Protein AF-A0AA38G573-F1 (afdb_monomer_lite)

Structure (mmCIF, N/CA/C/O backbone):
data_AF-A0AA38G573-F1
#
_entry.id   AF-A0AA38G573-F1
#
loop_
_atom_site.group_PDB
_atom_site.id
_atom_site.type_symbol
_atom_site.label_atom_id
_atom_site.label_alt_id
_atom_site.label_comp_id
_atom_site.label_asym_id
_atom_site.label_entity_id
_atom_site.label_seq_id
_atom_site.pdbx_PDB_ins_code
_atom_site.Cartn_x
_atom_site.Cartn_y
_atom_site.Cartn_z
_atom_site.occupancy
_atom_site.B_iso_or_equiv
_atom_site.auth_seq_id
_atom_site.auth_comp_id
_atom_site.auth_asym_id
_atom_site.auth_atom_id
_atom_site.pdbx_PDB_model_num
ATOM 1 N N . ILE A 1 1 ? 50.979 -14.662 1.026 1.00 53.44 1 ILE A N 1
ATOM 2 C CA . ILE A 1 1 ? 49.872 -14.940 1.986 1.00 53.44 1 ILE A CA 1
ATOM 3 C C . ILE A 1 1 ? 48.692 -13.976 1.802 1.00 53.44 1 ILE A C 1
ATOM 5 O O . ILE A 1 1 ? 47.575 -14.448 1.638 1.00 53.44 1 ILE A O 1
ATOM 9 N N . GLN A 1 2 ? 48.912 -12.657 1.753 1.00 50.22 2 GLN A N 1
ATOM 10 C CA . GLN A 1 2 ? 47.859 -11.642 1.529 1.00 50.22 2 GLN A CA 1
ATOM 11 C C . GLN A 1 2 ? 47.079 -11.859 0.216 1.00 50.22 2 GLN A C 1
ATOM 13 O O . GLN A 1 2 ? 45.855 -11.934 0.229 1.00 50.22 2 GLN A O 1
ATOM 18 N N . ASN A 1 3 ? 47.798 -12.144 -0.873 1.00 48.31 3 ASN A N 1
ATOM 19 C CA . ASN A 1 3 ? 47.222 -12.426 -2.193 1.00 48.31 3 ASN A CA 1
ATOM 20 C C . ASN A 1 3 ? 46.353 -13.709 -2.222 1.00 48.31 3 ASN A C 1
ATOM 22 O O . ASN A 1 3 ? 45.328 -13.768 -2.890 1.00 48.31 3 ASN A O 1
ATOM 26 N N . ILE A 1 4 ? 46.701 -14.727 -1.421 1.00 55.47 4 ILE A N 1
ATOM 27 C CA . ILE A 1 4 ? 45.930 -15.982 -1.296 1.00 55.47 4 ILE A CA 1
ATOM 28 C C . ILE A 1 4 ? 44.644 -15.749 -0.485 1.00 55.47 4 ILE A C 1
ATOM 30 O O . ILE A 1 4 ? 43.587 -16.279 -0.828 1.00 55.47 4 ILE A O 1
ATOM 34 N N . LYS A 1 5 ? 44.697 -14.911 0.561 1.00 49.22 5 LYS A N 1
ATOM 35 C CA . LYS A 1 5 ? 43.520 -14.525 1.360 1.00 49.22 5 LYS A CA 1
ATOM 36 C C . LYS A 1 5 ? 42.535 -13.666 0.554 1.00 49.22 5 LYS A C 1
ATOM 38 O O . LYS A 1 5 ? 41.334 -13.902 0.621 1.00 49.22 5 LYS A O 1
ATOM 43 N N . GLN A 1 6 ? 43.031 -12.738 -0.266 1.00 52.38 6 GLN A N 1
ATOM 44 C CA . GLN A 1 6 ? 42.199 -11.956 -1.190 1.00 52.38 6 GLN A CA 1
ATOM 45 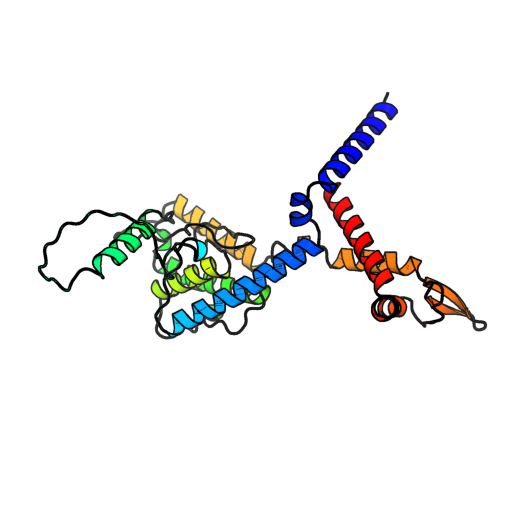C C . GLN A 1 6 ? 41.543 -12.839 -2.256 1.00 52.38 6 GLN A C 1
ATOM 47 O O . GLN A 1 6 ? 40.335 -12.761 -2.460 1.00 52.38 6 GLN A O 1
ATOM 52 N N . ASN A 1 7 ? 42.301 -13.748 -2.871 1.00 56.91 7 ASN A N 1
ATOM 53 C CA . ASN A 1 7 ? 41.782 -14.617 -3.928 1.00 56.91 7 ASN A CA 1
ATOM 54 C C . ASN A 1 7 ? 40.750 -15.638 -3.399 1.00 56.91 7 ASN A C 1
ATOM 56 O O . ASN A 1 7 ? 39.735 -15.909 -4.036 1.00 56.91 7 ASN A O 1
ATOM 60 N N . THR A 1 8 ? 40.940 -16.150 -2.177 1.00 57.47 8 THR A N 1
ATOM 61 C CA . THR A 1 8 ? 39.952 -17.017 -1.504 1.00 57.47 8 THR A CA 1
ATOM 62 C C . THR A 1 8 ? 38.694 -16.264 -1.060 1.00 57.47 8 THR A C 1
ATOM 64 O O . THR A 1 8 ? 37.603 -16.828 -1.136 1.00 57.47 8 THR A O 1
ATOM 67 N N . PHE A 1 9 ? 38.806 -14.996 -0.652 1.00 54.97 9 PHE A N 1
ATOM 68 C CA . PHE A 1 9 ? 37.657 -14.135 -0.350 1.00 54.97 9 PHE A CA 1
ATOM 69 C C . PHE A 1 9 ? 36.824 -13.822 -1.600 1.00 54.97 9 PHE A C 1
ATOM 71 O O . PHE A 1 9 ? 35.604 -13.986 -1.575 1.00 54.97 9 PHE A O 1
ATOM 78 N N . VAL A 1 10 ? 37.478 -13.462 -2.710 1.00 60.81 10 VAL A N 1
ATOM 79 C CA . VAL A 1 10 ? 36.817 -13.227 -4.005 1.00 60.81 10 VAL A CA 1
ATOM 80 C C . VAL A 1 10 ? 36.104 -14.495 -4.479 1.00 60.81 10 VAL A C 1
ATOM 82 O O . VAL A 1 10 ? 34.904 -14.450 -4.738 1.00 60.81 10 VAL A O 1
ATOM 85 N N . ARG A 1 11 ? 36.774 -15.658 -4.460 1.00 58.81 11 ARG A N 1
ATOM 86 C CA . ARG A 1 11 ? 36.146 -16.947 -4.813 1.00 58.81 11 ARG A CA 1
ATOM 87 C C . ARG A 1 11 ? 34.940 -17.289 -3.938 1.00 58.81 11 ARG A C 1
ATOM 89 O O . ARG A 1 11 ? 33.939 -17.783 -4.445 1.00 58.81 11 ARG A O 1
ATOM 96 N N . ARG A 1 12 ? 35.006 -17.038 -2.626 1.00 58.91 12 ARG A N 1
ATOM 97 C CA . ARG A 1 12 ? 33.873 -17.271 -1.711 1.00 58.91 12 ARG A CA 1
ATOM 98 C C . ARG A 1 12 ? 32.707 -16.323 -1.987 1.00 58.91 12 ARG A C 1
ATOM 100 O O . ARG A 1 12 ? 31.562 -16.776 -1.944 1.00 58.91 12 ARG A O 1
ATOM 107 N N . LYS A 1 13 ? 32.975 -15.054 -2.320 1.00 57.97 13 LYS A N 1
ATOM 108 C CA . LYS A 1 13 ? 31.945 -14.108 -2.778 1.00 57.97 13 LYS A CA 1
ATOM 109 C C . LYS A 1 13 ? 31.307 -14.581 -4.085 1.00 57.97 13 LYS A C 1
ATOM 111 O O . LYS A 1 13 ? 30.086 -14.628 -4.157 1.00 57.97 13 LYS A O 1
ATOM 116 N N . GLU A 1 14 ? 32.092 -15.017 -5.067 1.00 61.25 14 GLU A N 1
ATOM 117 C CA . GLU A 1 14 ? 31.576 -15.536 -6.343 1.00 61.25 14 GLU A CA 1
ATOM 118 C C . GLU A 1 14 ? 30.724 -16.800 -6.177 1.00 61.25 14 GLU A C 1
ATOM 120 O O . GLU A 1 14 ? 29.664 -16.917 -6.791 1.00 61.25 14 GLU A O 1
ATOM 125 N N . VAL A 1 15 ? 31.150 -17.743 -5.331 1.00 62.31 15 VAL A N 1
ATOM 126 C CA . VAL A 1 15 ? 30.383 -18.966 -5.040 1.00 62.31 15 VAL A CA 1
ATOM 127 C C . VAL A 1 15 ? 29.078 -18.627 -4.321 1.00 62.31 15 VAL A C 1
ATOM 129 O O . VAL A 1 15 ? 28.022 -19.113 -4.717 1.00 62.31 15 VAL A O 1
ATOM 132 N N . THR A 1 16 ? 29.121 -17.740 -3.324 1.00 58.25 16 THR A N 1
ATOM 133 C CA . THR A 1 16 ? 27.917 -17.257 -2.627 1.00 58.25 16 THR A CA 1
ATOM 134 C C . THR A 1 16 ? 26.965 -16.548 -3.589 1.00 58.25 16 THR A C 1
ATOM 136 O O . THR A 1 16 ? 25.764 -16.801 -3.562 1.00 58.25 16 THR A O 1
ATOM 139 N N . LEU A 1 17 ? 27.490 -15.718 -4.492 1.00 57.62 17 LEU A N 1
ATOM 140 C CA . LEU A 1 17 ? 26.705 -15.034 -5.516 1.00 57.62 17 LEU A CA 1
ATOM 141 C C . LEU A 1 17 ? 26.069 -16.028 -6.498 1.00 57.62 17 LEU A C 1
ATOM 143 O O . LEU A 1 17 ? 24.906 -15.874 -6.848 1.00 57.62 17 LEU A O 1
ATOM 147 N N . ARG A 1 18 ? 26.792 -17.077 -6.918 1.00 60.66 18 ARG A N 1
ATOM 148 C CA . ARG A 1 18 ? 26.243 -18.154 -7.765 1.00 60.66 18 ARG A CA 1
ATOM 149 C C . ARG A 1 18 ? 25.135 -18.938 -7.063 1.00 60.66 18 ARG A C 1
ATOM 151 O O . ARG A 1 18 ? 24.123 -19.234 -7.687 1.00 60.66 18 ARG A O 1
ATOM 158 N N . LEU A 1 19 ? 25.291 -19.227 -5.774 1.00 58.91 19 LEU A N 1
ATOM 159 C CA . LEU A 1 19 ? 24.256 -19.895 -4.982 1.00 58.91 19 LEU A CA 1
ATOM 160 C C . LEU A 1 19 ? 23.024 -18.995 -4.785 1.00 58.91 19 LEU A C 1
ATOM 162 O O . LEU A 1 19 ? 21.898 -19.472 -4.889 1.00 58.91 19 LEU A O 1
ATOM 166 N N . ARG A 1 20 ? 23.220 -17.683 -4.585 1.00 56.84 20 ARG A N 1
ATOM 167 C CA . ARG A 1 20 ? 22.132 -16.690 -4.523 1.00 56.84 20 ARG A CA 1
ATOM 168 C C . ARG A 1 20 ? 21.422 -16.520 -5.873 1.00 56.84 20 ARG A C 1
ATOM 170 O O . ARG A 1 20 ? 20.200 -16.474 -5.892 1.00 56.84 20 ARG A O 1
ATOM 177 N N . LYS A 1 21 ? 22.164 -16.541 -6.991 1.00 56.38 21 LYS A N 1
ATOM 178 C CA . LYS A 1 21 ? 21.638 -16.532 -8.374 1.00 56.38 21 LYS A CA 1
ATOM 179 C C . LYS A 1 21 ? 20.687 -17.690 -8.672 1.00 56.38 21 LYS A C 1
ATOM 181 O O . LYS A 1 21 ? 19.745 -17.511 -9.439 1.00 56.38 21 LYS A O 1
ATOM 186 N N . MET A 1 22 ? 20.965 -18.866 -8.108 1.00 57.03 22 MET A N 1
ATOM 187 C CA . MET A 1 22 ? 20.165 -20.082 -8.293 1.00 57.03 22 MET A CA 1
ATOM 188 C C . MET A 1 22 ? 18.980 -20.179 -7.320 1.00 57.03 22 MET A C 1
ATOM 190 O O . MET A 1 22 ? 18.139 -21.061 -7.476 1.00 57.03 22 MET A O 1
ATOM 194 N N . ASN A 1 23 ? 18.885 -19.285 -6.329 1.00 58.09 23 ASN A N 1
ATOM 195 C CA . ASN A 1 23 ? 17.777 -19.262 -5.382 1.00 58.09 23 ASN A CA 1
ATOM 196 C C . ASN A 1 23 ? 16.636 -18.391 -5.926 1.00 58.09 23 ASN A C 1
ATOM 198 O O . ASN A 1 23 ? 16.665 -17.162 -5.840 1.00 58.09 23 ASN A O 1
ATOM 202 N N . THR A 1 24 ? 15.612 -19.043 -6.472 1.00 54.47 24 THR A N 1
ATOM 203 C CA . THR A 1 24 ? 14.415 -18.392 -7.026 1.00 54.47 24 THR A CA 1
ATOM 204 C C . THR A 1 24 ? 13.714 -17.484 -6.009 1.00 54.47 24 THR A C 1
ATOM 206 O O . THR A 1 24 ? 13.279 -16.395 -6.371 1.00 54.47 24 THR A O 1
ATOM 209 N N . GLY A 1 25 ? 13.719 -17.846 -4.721 1.00 56.91 25 GLY A N 1
ATOM 210 C CA . GLY A 1 25 ? 13.116 -17.046 -3.650 1.00 56.91 25 GLY A CA 1
ATOM 211 C C . GLY A 1 25 ? 13.854 -15.742 -3.318 1.00 56.91 25 GLY A C 1
ATOM 212 O O . GLY A 1 25 ? 13.277 -14.872 -2.667 1.00 56.91 25 GLY A O 1
ATOM 213 N N . LEU A 1 26 ? 15.113 -15.572 -3.749 1.00 58.28 26 LEU A N 1
ATOM 214 C CA . LEU A 1 26 ? 15.818 -14.285 -3.656 1.00 58.28 26 LEU A CA 1
ATOM 215 C C . LEU A 1 26 ? 15.475 -13.360 -4.827 1.00 58.28 26 LEU A C 1
ATOM 217 O O . LEU A 1 26 ? 15.426 -12.149 -4.633 1.00 58.28 26 LEU A O 1
ATOM 221 N N . ARG A 1 27 ? 15.224 -13.899 -6.027 1.00 60.28 27 ARG A N 1
ATOM 222 C CA . ARG A 1 27 ? 14.789 -13.075 -7.168 1.00 60.28 27 ARG A CA 1
ATOM 223 C C . ARG A 1 27 ? 13.442 -12.417 -6.887 1.00 60.28 27 ARG A C 1
ATOM 225 O O . ARG A 1 27 ? 13.301 -11.228 -7.118 1.00 60.28 27 ARG A O 1
ATOM 232 N N . ASP A 1 28 ? 12.510 -13.120 -6.251 1.00 64.19 28 ASP A N 1
ATOM 233 C CA . ASP A 1 28 ? 11.215 -12.536 -5.865 1.00 64.19 28 ASP A CA 1
ATOM 234 C C . ASP A 1 28 ? 11.320 -11.347 -4.898 1.00 64.19 28 ASP A C 1
ATOM 236 O O . ASP A 1 28 ? 10.394 -10.543 -4.811 1.00 64.19 28 ASP A O 1
ATOM 240 N N . LYS A 1 29 ? 12.442 -11.220 -4.179 1.00 64.00 29 LYS A N 1
ATOM 241 C CA . LYS A 1 29 ? 12.673 -10.153 -3.198 1.00 64.00 29 LYS A CA 1
ATOM 242 C C . LYS A 1 29 ? 13.472 -8.971 -3.735 1.00 64.00 29 LYS A C 1
ATOM 244 O O . LYS A 1 29 ? 13.398 -7.908 -3.134 1.00 64.00 29 LYS A O 1
ATOM 249 N N . TYR A 1 30 ? 14.247 -9.153 -4.801 1.00 63.78 30 TYR A N 1
ATOM 250 C CA . TYR A 1 30 ? 15.233 -8.155 -5.236 1.00 63.78 30 TYR A CA 1
ATOM 251 C C . TYR A 1 30 ? 15.315 -7.975 -6.759 1.00 63.78 30 TYR A C 1
ATOM 253 O O . TYR A 1 30 ? 16.014 -7.080 -7.217 1.00 63.78 30 TYR A O 1
ATOM 261 N N . ASP A 1 31 ? 14.643 -8.803 -7.565 1.00 70.38 31 ASP A N 1
ATOM 262 C CA . ASP A 1 31 ? 14.560 -8.599 -9.015 1.00 70.38 31 ASP A CA 1
ATOM 263 C C . ASP A 1 31 ? 13.537 -7.486 -9.309 1.00 70.38 31 ASP A C 1
ATOM 265 O O . ASP A 1 31 ? 12.357 -7.655 -8.977 1.00 70.38 31 ASP A O 1
ATOM 269 N N . PRO A 1 32 ? 13.936 -6.369 -9.951 1.00 72.50 32 PRO A N 1
ATOM 270 C CA . PRO A 1 32 ? 13.032 -5.249 -10.218 1.00 72.50 32 PRO A CA 1
ATOM 271 C C . PRO A 1 32 ? 11.766 -5.645 -10.990 1.00 72.50 32 PRO A C 1
ATOM 273 O O . PRO A 1 32 ? 10.699 -5.081 -10.759 1.00 72.50 32 PRO A O 1
ATOM 276 N N . SER A 1 33 ? 11.848 -6.645 -11.875 1.00 72.88 33 SER A N 1
ATOM 277 C CA . SER A 1 33 ? 10.698 -7.123 -12.657 1.00 72.88 33 SER A CA 1
ATOM 278 C C . SER A 1 33 ? 9.725 -7.908 -11.787 1.00 72.88 33 SER A C 1
ATOM 280 O O . SER A 1 33 ? 8.511 -7.732 -11.899 1.00 72.88 33 SER A O 1
ATOM 282 N N . ASN A 1 34 ? 10.248 -8.774 -10.912 1.00 79.81 34 ASN A N 1
ATOM 283 C CA . ASN A 1 34 ? 9.412 -9.549 -9.998 1.00 79.81 34 ASN A CA 1
ATOM 284 C C . ASN A 1 34 ? 8.762 -8.635 -8.962 1.00 79.81 34 ASN A C 1
ATOM 286 O O . ASN A 1 34 ? 7.587 -8.826 -8.650 1.00 79.81 34 ASN A O 1
ATOM 290 N N . LEU A 1 35 ? 9.491 -7.626 -8.482 1.00 80.38 35 LEU A N 1
ATOM 291 C CA . LEU A 1 35 ? 8.974 -6.602 -7.579 1.00 80.38 35 LEU A CA 1
ATOM 292 C C . LEU A 1 35 ? 7.877 -5.768 -8.247 1.00 80.38 35 LEU A C 1
ATOM 294 O O . LEU A 1 35 ? 6.817 -5.575 -7.652 1.00 80.38 35 LEU A O 1
ATOM 298 N N . GLU A 1 36 ? 8.065 -5.349 -9.502 1.00 84.19 36 GLU A N 1
ATOM 299 C CA . GLU A 1 36 ? 7.040 -4.610 -10.245 1.00 84.19 36 GLU A CA 1
ATOM 300 C C . GLU A 1 36 ? 5.792 -5.472 -10.467 1.00 84.19 36 GLU A C 1
ATOM 302 O O . GLU A 1 36 ? 4.672 -5.039 -10.191 1.00 84.19 36 GLU A O 1
ATOM 307 N N . ALA A 1 37 ? 5.972 -6.728 -10.880 1.00 85.62 37 ALA A N 1
ATOM 308 C CA . ALA A 1 37 ? 4.873 -7.672 -11.046 1.00 85.62 37 ALA A CA 1
ATOM 309 C C . ALA A 1 37 ? 4.172 -7.995 -9.714 1.00 85.62 37 ALA A C 1
ATOM 311 O O . ALA A 1 37 ? 2.951 -8.160 -9.673 1.00 85.62 37 ALA A O 1
ATOM 312 N N . ALA A 1 38 ? 4.909 -8.101 -8.606 1.00 85.44 38 ALA A N 1
ATOM 313 C CA . ALA A 1 38 ? 4.347 -8.287 -7.271 1.00 85.44 38 ALA A CA 1
ATOM 314 C C . ALA A 1 38 ? 3.521 -7.066 -6.847 1.00 85.44 38 ALA A C 1
ATOM 316 O O . ALA A 1 38 ? 2.376 -7.228 -6.421 1.00 85.44 38 ALA A O 1
ATOM 317 N N . MET A 1 39 ? 4.046 -5.857 -7.049 1.00 88.94 39 MET A N 1
ATOM 318 C CA . MET A 1 39 ? 3.343 -4.613 -6.747 1.00 88.94 39 MET A CA 1
ATOM 319 C C . MET A 1 39 ? 2.073 -4.462 -7.593 1.00 88.94 39 MET A C 1
ATOM 321 O O . MET A 1 39 ? 1.005 -4.181 -7.056 1.00 88.94 39 MET A O 1
ATOM 325 N N . GLN A 1 40 ? 2.136 -4.737 -8.899 1.00 90.56 40 GLN A N 1
ATOM 326 C CA . GLN A 1 40 ? 0.962 -4.716 -9.778 1.00 90.56 40 GLN A CA 1
ATOM 327 C C . GLN A 1 40 ? -0.105 -5.731 -9.345 1.00 90.56 40 GLN A C 1
ATOM 329 O O . GLN A 1 40 ? -1.293 -5.399 -9.305 1.00 90.56 40 GLN A O 1
ATOM 334 N N . ARG A 1 41 ? 0.297 -6.960 -8.985 1.00 91.06 41 ARG A N 1
ATOM 335 C CA . ARG A 1 41 ? -0.621 -7.988 -8.461 1.00 91.06 41 ARG A CA 1
ATOM 336 C C . ARG A 1 41 ? -1.283 -7.539 -7.160 1.00 91.06 41 ARG A C 1
ATOM 338 O O . ARG A 1 41 ? -2.503 -7.655 -7.043 1.00 91.06 41 ARG A O 1
ATOM 345 N N . ARG A 1 42 ? -0.504 -6.991 -6.223 1.00 91.50 42 ARG A N 1
ATOM 346 C CA . ARG A 1 42 ? -0.996 -6.441 -4.952 1.00 91.50 42 ARG A CA 1
ATOM 347 C C . ARG A 1 42 ? -2.007 -5.320 -5.191 1.00 91.50 42 ARG A C 1
ATOM 349 O O . ARG A 1 42 ? -3.127 -5.411 -4.699 1.00 91.50 42 ARG A O 1
ATOM 3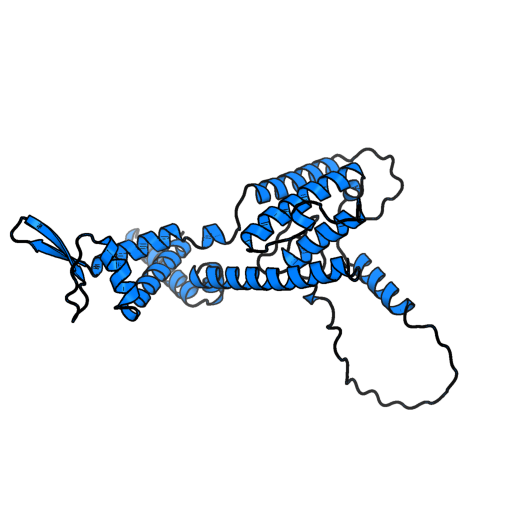56 N N . ASN A 1 43 ? -1.659 -4.329 -6.012 1.00 93.38 43 ASN A N 1
ATOM 357 C CA . ASN A 1 43 ? -2.523 -3.187 -6.316 1.00 93.38 43 ASN A CA 1
ATOM 358 C C . ASN A 1 43 ? -3.826 -3.642 -6.993 1.00 93.38 43 ASN A C 1
ATOM 360 O O . ASN A 1 43 ? -4.914 -3.201 -6.628 1.00 93.38 43 ASN A O 1
ATOM 364 N N . LYS A 1 44 ? -3.748 -4.585 -7.943 1.00 94.06 44 LYS A N 1
ATOM 365 C CA . LYS A 1 44 ? -4.934 -5.163 -8.592 1.00 94.06 44 LYS A CA 1
ATOM 366 C C . LYS A 1 44 ? -5.838 -5.887 -7.590 1.00 94.06 44 LYS A C 1
ATOM 368 O O . LYS A 1 44 ? -7.052 -5.708 -7.641 1.00 94.06 44 LYS A O 1
ATOM 373 N N . LYS A 1 45 ? -5.265 -6.684 -6.682 1.00 92.50 45 LYS A N 1
ATOM 374 C CA . LYS A 1 45 ? -6.019 -7.375 -5.624 1.00 92.50 45 LYS A CA 1
ATOM 375 C C . LYS A 1 45 ? -6.690 -6.369 -4.686 1.00 92.50 45 LYS A C 1
ATOM 377 O O . LYS A 1 45 ? -7.883 -6.504 -4.433 1.00 92.50 45 LYS A O 1
ATOM 382 N N . ALA A 1 46 ? -5.966 -5.338 -4.252 1.00 93.50 46 ALA A N 1
ATOM 383 C CA . ALA A 1 46 ? -6.502 -4.275 -3.406 1.00 93.50 46 ALA A CA 1
ATOM 384 C C . ALA A 1 46 ? -7.710 -3.584 -4.061 1.00 93.50 46 ALA A C 1
ATOM 386 O O . ALA A 1 46 ? -8.752 -3.482 -3.427 1.00 93.50 46 ALA A O 1
ATOM 387 N N . LYS A 1 47 ? -7.637 -3.228 -5.353 1.00 95.12 47 LYS A N 1
ATOM 388 C CA . LYS A 1 47 ? -8.773 -2.643 -6.096 1.00 95.12 47 LYS A CA 1
ATOM 389 C C . LYS A 1 47 ? -10.020 -3.529 -6.092 1.00 95.12 47 LYS A C 1
ATOM 391 O O . LYS A 1 47 ? -11.125 -3.033 -5.900 1.00 95.12 47 LYS A O 1
ATOM 396 N N . VAL A 1 48 ? -9.851 -4.837 -6.304 1.00 94.31 48 VAL A N 1
ATOM 397 C CA . VAL A 1 48 ? -10.975 -5.789 -6.307 1.00 94.31 48 VAL A CA 1
ATOM 398 C C . VAL A 1 48 ? -11.617 -5.878 -4.922 1.00 94.31 48 VAL A C 1
ATOM 400 O O . VAL A 1 48 ? -12.839 -5.808 -4.816 1.00 94.31 48 VAL A O 1
ATOM 403 N N . ILE A 1 49 ? -10.805 -5.992 -3.866 1.00 94.00 49 ILE A N 1
ATOM 404 C CA . ILE A 1 49 ? -11.308 -6.074 -2.487 1.00 94.00 49 ILE A CA 1
ATOM 405 C C . ILE A 1 49 ? -11.966 -4.752 -2.074 1.00 94.00 49 ILE A C 1
ATOM 407 O O . ILE A 1 49 ? -13.039 -4.780 -1.480 1.00 94.00 49 ILE A O 1
ATOM 411 N N . ALA A 1 50 ? -11.364 -3.608 -2.417 1.00 95.25 50 ALA A N 1
ATOM 412 C CA . ALA A 1 50 ? -11.904 -2.281 -2.126 1.00 95.25 50 ALA A CA 1
ATOM 413 C C . ALA A 1 50 ? -13.299 -2.108 -2.723 1.00 95.25 50 ALA A C 1
ATOM 415 O O . ALA A 1 50 ? -14.220 -1.716 -2.014 1.00 95.25 50 ALA A O 1
ATOM 416 N N . LYS A 1 51 ? -13.469 -2.470 -4.001 1.00 94.12 51 LYS A N 1
ATOM 417 C CA . LYS A 1 51 ? -14.762 -2.386 -4.681 1.00 94.12 51 LYS A CA 1
ATOM 418 C C . LYS A 1 51 ? -15.840 -3.197 -3.955 1.00 94.12 51 LYS A C 1
ATOM 420 O O . LYS A 1 51 ? -16.877 -2.640 -3.618 1.00 94.12 51 LYS A O 1
ATOM 425 N N . GLY A 1 52 ? -15.572 -4.472 -3.664 1.00 93.62 52 GLY A N 1
ATOM 426 C CA . GLY A 1 52 ? -16.539 -5.329 -2.966 1.00 93.62 52 GLY A CA 1
ATOM 427 C C . GLY A 1 52 ? -16.865 -4.832 -1.554 1.00 93.62 52 GLY A C 1
ATOM 428 O O . GLY A 1 52 ? -18.025 -4.790 -1.164 1.00 93.62 52 GLY A O 1
ATOM 429 N N . LEU A 1 53 ? -15.855 -4.372 -0.809 1.00 93.94 53 LEU A N 1
ATOM 430 C CA . LEU A 1 53 ? -16.045 -3.840 0.542 1.00 93.94 53 LEU A CA 1
ATOM 431 C C . LEU A 1 53 ? -16.897 -2.562 0.537 1.00 93.94 53 LEU A C 1
ATOM 433 O O . LEU A 1 53 ? -17.775 -2.409 1.383 1.00 93.94 53 LEU A O 1
ATOM 437 N N . LEU A 1 54 ? -16.660 -1.648 -0.408 1.00 92.69 54 LEU A N 1
ATOM 438 C CA . LEU A 1 54 ? -17.439 -0.415 -0.534 1.00 92.69 54 LEU A CA 1
ATOM 439 C C . LEU A 1 54 ? -18.883 -0.684 -0.983 1.00 92.69 54 LEU A C 1
ATOM 441 O O . LEU A 1 54 ? -19.792 -0.020 -0.490 1.00 92.69 54 LEU A O 1
ATOM 445 N N . GLU A 1 55 ? -19.109 -1.675 -1.851 1.00 92.88 55 GLU A N 1
ATOM 446 C CA . GLU A 1 55 ? -20.457 -2.150 -2.199 1.00 92.88 55 GLU A CA 1
ATOM 447 C C . GLU A 1 55 ? -21.179 -2.722 -0.965 1.00 92.88 55 GLU A C 1
ATOM 449 O O . GLU A 1 55 ? -22.315 -2.340 -0.681 1.00 92.88 55 GLU A O 1
ATOM 454 N N . ASP A 1 56 ? -20.512 -3.566 -0.173 1.00 92.75 56 ASP A N 1
ATOM 455 C CA . ASP A 1 56 ? -21.066 -4.100 1.078 1.00 92.75 56 ASP A CA 1
ATOM 456 C C . ASP A 1 56 ? -21.371 -2.997 2.103 1.00 92.75 56 ASP A C 1
ATOM 458 O O . ASP A 1 56 ? -22.371 -3.064 2.822 1.00 92.75 56 ASP A O 1
ATOM 462 N N . LEU A 1 57 ? -20.527 -1.963 2.175 1.00 92.38 57 LEU A N 1
ATOM 463 C CA . LEU A 1 57 ? -20.751 -0.801 3.034 1.00 92.38 57 LEU A CA 1
ATOM 464 C C . LEU A 1 57 ? -22.004 -0.028 2.605 1.00 92.38 57 LEU A C 1
ATOM 466 O O . LEU A 1 57 ? -22.833 0.301 3.450 1.00 92.38 57 LEU A O 1
ATOM 470 N N . GLN A 1 58 ? -22.166 0.230 1.305 1.00 90.31 58 GLN A N 1
ATOM 471 C CA . GLN A 1 58 ? -23.342 0.918 0.759 1.00 90.31 58 GLN A CA 1
ATOM 472 C C . GLN A 1 58 ? -24.636 0.126 0.981 1.00 90.31 58 GLN A C 1
ATOM 474 O O . GLN A 1 58 ? -25.684 0.718 1.235 1.00 90.31 58 GLN A O 1
ATOM 479 N N . ASN A 1 59 ? -24.554 -1.204 0.934 1.00 91.12 59 ASN A N 1
ATOM 480 C CA . ASN A 1 59 ? -25.687 -2.098 1.164 1.00 91.12 59 ASN A CA 1
ATOM 481 C C . ASN A 1 59 ? -25.967 -2.365 2.655 1.00 91.12 59 ASN A C 1
ATOM 483 O O . ASN A 1 59 ? -26.955 -3.024 2.980 1.00 91.12 59 ASN A O 1
ATOM 487 N N . GLY A 1 60 ? -25.108 -1.894 3.567 1.00 89.75 60 GLY A N 1
ATOM 488 C CA . GLY A 1 60 ? -25.211 -2.177 5.001 1.00 89.75 60 GLY A CA 1
ATOM 489 C C . GLY A 1 60 ? -24.945 -3.646 5.367 1.00 89.75 60 GLY A C 1
ATOM 490 O O . GLY A 1 60 ? -25.365 -4.102 6.429 1.00 89.75 60 GLY A O 1
ATOM 491 N N . THR A 1 61 ? -24.270 -4.402 4.496 1.00 92.94 61 THR A N 1
ATOM 492 C CA . THR A 1 61 ? -23.941 -5.828 4.673 1.00 92.94 61 THR A CA 1
ATOM 493 C C . THR A 1 61 ? -22.493 -6.066 5.095 1.00 92.94 61 THR A C 1
ATOM 495 O O . THR A 1 61 ? -22.102 -7.218 5.299 1.00 92.94 61 THR A O 1
ATOM 498 N N . LEU A 1 62 ? -21.701 -5.000 5.247 1.00 92.50 62 LEU A N 1
ATOM 499 C CA . LEU A 1 62 ? -20.284 -5.084 5.587 1.00 92.50 62 LEU A CA 1
ATOM 500 C C . LEU A 1 62 ? -20.043 -5.838 6.902 1.00 92.50 62 LEU A C 1
ATOM 502 O O . LEU A 1 62 ? -20.447 -5.418 7.985 1.00 92.50 62 LEU A O 1
ATOM 506 N N . ASP A 1 63 ? -19.299 -6.938 6.807 1.00 91.31 63 ASP A N 1
ATOM 507 C CA . ASP A 1 63 ? -18.811 -7.669 7.971 1.00 91.31 63 ASP A CA 1
ATOM 508 C C . ASP A 1 63 ? -17.578 -6.985 8.579 1.00 91.31 63 ASP A C 1
ATOM 510 O O . ASP A 1 63 ? -16.539 -6.878 7.927 1.00 91.31 63 ASP A O 1
ATOM 514 N N . LEU A 1 64 ? -17.670 -6.593 9.851 1.00 92.56 64 LEU A N 1
ATOM 515 C CA . LEU A 1 64 ? -16.601 -5.918 10.599 1.00 92.56 64 LEU A CA 1
ATOM 516 C C . LEU A 1 64 ? -15.670 -6.882 11.356 1.00 92.56 64 LEU A C 1
ATOM 518 O O . LEU A 1 64 ? -14.827 -6.437 12.139 1.00 92.56 64 LEU A O 1
ATOM 522 N N . SER A 1 65 ? -15.785 -8.196 11.127 1.00 90.38 65 SER A N 1
ATOM 523 C CA . SER A 1 65 ? -14.946 -9.221 11.763 1.00 90.38 65 SER A CA 1
ATOM 524 C C . SER A 1 65 ? -13.440 -8.899 11.695 1.00 90.38 65 SER A C 1
ATOM 526 O O . SER A 1 65 ? -12.950 -8.457 10.645 1.00 90.38 65 SER A O 1
ATOM 528 N N . PRO A 1 66 ? -12.669 -9.157 12.775 1.00 90.56 66 PRO A N 1
ATOM 529 C CA . PRO A 1 66 ? -11.216 -8.970 12.795 1.00 90.56 66 PRO A CA 1
ATOM 530 C C . PRO A 1 66 ? -10.446 -9.942 11.896 1.00 90.56 66 PRO A C 1
ATOM 532 O O . PRO A 1 66 ? -9.267 -9.716 11.613 1.00 90.56 66 PRO A O 1
ATOM 535 N N . LEU A 1 67 ? -11.097 -11.011 11.437 1.00 90.25 67 LEU A N 1
ATOM 536 C CA . LEU A 1 67 ? -10.497 -12.018 10.574 1.00 90.25 67 LEU A CA 1
ATOM 537 C C . LEU A 1 67 ? -10.321 -11.487 9.141 1.00 90.25 67 LEU A C 1
ATOM 539 O O . LEU A 1 67 ? -11.209 -10.834 8.583 1.00 90.25 67 LEU A O 1
ATOM 543 N N . SER A 1 68 ? -9.164 -11.774 8.542 1.00 84.44 68 SER A N 1
ATOM 544 C CA . SER A 1 68 ? -8.924 -11.542 7.112 1.00 84.44 68 SER A CA 1
ATOM 545 C C . SER A 1 68 ? -9.888 -12.361 6.243 1.00 84.44 68 SER A C 1
ATOM 547 O O . SER A 1 68 ? -10.295 -13.459 6.623 1.00 84.44 68 SER A O 1
ATOM 549 N N . ALA A 1 69 ? -10.217 -11.857 5.049 1.00 70.50 69 ALA A N 1
ATOM 550 C CA . ALA A 1 69 ? -11.128 -12.511 4.107 1.00 70.50 69 ALA A CA 1
ATOM 551 C C . ALA A 1 69 ? -10.669 -13.924 3.688 1.00 70.50 69 ALA A C 1
ATOM 553 O O . ALA A 1 69 ? -11.506 -14.778 3.421 1.00 70.50 69 ALA A O 1
ATOM 554 N N . GLU A 1 70 ? -9.360 -14.205 3.693 1.00 63.12 70 GLU A N 1
ATOM 555 C CA . GLU A 1 70 ? -8.822 -15.548 3.401 1.00 63.12 70 GLU A CA 1
ATOM 556 C C . GLU A 1 70 ? -8.982 -16.545 4.563 1.00 63.12 70 GLU A C 1
ATOM 558 O O . GLU A 1 70 ? -8.830 -17.748 4.373 1.00 63.12 70 GLU A O 1
ATOM 563 N N . GLY A 1 71 ? -9.288 -16.060 5.770 1.00 50.56 71 GLY A N 1
ATOM 564 C CA . GLY A 1 71 ? -9.553 -16.896 6.941 1.00 50.56 71 GLY A CA 1
ATOM 565 C C . GLY A 1 71 ? -11.015 -17.324 7.073 1.00 50.56 71 GLY A C 1
ATOM 566 O O . GLY A 1 71 ? -11.317 -18.192 7.893 1.00 50.56 71 GLY A O 1
ATOM 567 N N . LEU A 1 72 ? -11.931 -16.738 6.292 1.00 44.94 72 LEU A N 1
ATOM 568 C CA . LEU A 1 72 ? -13.311 -17.206 6.256 1.00 44.94 72 LEU A CA 1
ATOM 569 C C . LEU A 1 72 ? -13.395 -18.453 5.363 1.00 44.94 72 LEU A C 1
ATOM 571 O O . LEU A 1 72 ? -13.024 -18.380 4.190 1.00 44.94 72 LEU A O 1
ATOM 575 N N . PRO A 1 73 ? -13.915 -19.593 5.859 1.00 35.06 73 PRO A N 1
ATOM 576 C CA . PRO A 1 73 ? -14.293 -20.673 4.965 1.00 35.06 73 PRO A CA 1
ATOM 577 C C . PRO A 1 73 ? -15.314 -20.114 3.974 1.00 35.06 73 PRO A C 1
ATOM 579 O O . PRO A 1 73 ? -16.314 -19.516 4.380 1.00 35.06 73 PRO A O 1
ATOM 582 N N . SER A 1 74 ? -15.009 -20.269 2.684 1.00 34.62 74 SER A N 1
ATOM 583 C CA . SER A 1 74 ? -15.830 -19.779 1.584 1.00 34.62 74 SER A CA 1
ATOM 584 C C . SER A 1 74 ? -17.295 -20.132 1.836 1.00 34.62 74 SER A C 1
ATOM 586 O O . SER A 1 74 ? -17.630 -21.287 2.109 1.00 34.62 74 SER A O 1
ATOM 588 N N . SER A 1 75 ? -18.174 -19.134 1.777 1.00 39.72 75 SER A N 1
ATOM 589 C CA . SER A 1 75 ? -19.619 -19.349 1.760 1.00 39.72 75 SER A CA 1
ATOM 590 C C . SER A 1 75 ? -19.998 -19.937 0.398 1.00 39.72 75 SER A C 1
ATOM 592 O O . SER A 1 75 ? -20.559 -19.260 -0.455 1.00 39.72 75 SER A O 1
ATOM 594 N N . GLY A 1 76 ? -19.631 -21.196 0.175 1.00 33.44 76 GLY A N 1
ATOM 595 C CA . GLY A 1 76 ? -19.854 -21.932 -1.059 1.00 33.44 76 GLY A CA 1
ATOM 596 C C . GLY A 1 76 ? -19.608 -23.417 -0.827 1.00 33.44 76 GLY A C 1
ATOM 597 O O . GLY A 1 76 ? -18.465 -23.845 -0.754 1.00 33.44 76 GLY A O 1
ATOM 598 N N . ASN A 1 77 ? -20.701 -24.173 -0.701 1.00 33.94 77 ASN A N 1
ATOM 599 C CA . ASN A 1 77 ? -20.786 -25.636 -0.731 1.00 33.94 77 ASN A CA 1
ATOM 600 C C . ASN A 1 77 ? -19.814 -26.434 0.157 1.00 33.94 77 ASN A C 1
ATOM 602 O O . ASN A 1 77 ? -18.739 -26.839 -0.272 1.00 33.94 77 ASN A O 1
ATOM 606 N N . ILE A 1 78 ? -20.296 -26.842 1.335 1.00 33.97 78 ILE A N 1
ATOM 607 C CA . ILE A 1 78 ? -19.867 -28.111 1.939 1.00 33.97 78 ILE A CA 1
ATOM 608 C C . ILE A 1 78 ? -20.895 -29.161 1.516 1.00 33.97 78 ILE A C 1
ATOM 610 O O . ILE A 1 78 ? -21.897 -29.381 2.193 1.00 33.97 78 ILE A O 1
ATOM 614 N N . GLY A 1 79 ? -20.673 -29.750 0.344 1.00 33.66 79 GLY A N 1
ATOM 615 C CA . GLY A 1 79 ? -21.227 -31.049 -0.012 1.00 33.66 79 GLY A CA 1
ATOM 616 C C . GLY A 1 79 ? -20.132 -32.092 0.179 1.00 33.66 79 GLY A C 1
ATOM 617 O O . GLY A 1 79 ? -19.067 -31.954 -0.413 1.00 33.66 79 GLY A O 1
ATOM 618 N N . GLY A 1 80 ? -20.401 -33.106 1.001 1.00 32.06 80 GLY A N 1
ATOM 619 C CA . GLY A 1 80 ? -19.591 -34.323 1.078 1.00 32.06 80 GLY A CA 1
ATOM 620 C C . GLY A 1 80 ? -18.681 -34.433 2.298 1.00 32.06 80 GLY A C 1
ATOM 621 O O . GLY A 1 80 ? -17.468 -34.313 2.177 1.00 32.06 80 GLY A O 1
ATOM 622 N N . ILE A 1 81 ? -19.262 -34.752 3.455 1.00 32.50 81 ILE A N 1
ATOM 623 C CA . ILE A 1 81 ? -18.662 -35.754 4.345 1.00 32.50 81 ILE A CA 1
ATOM 624 C C . ILE A 1 81 ? -19.776 -36.751 4.649 1.00 32.50 81 ILE A C 1
ATOM 626 O O . ILE A 1 81 ? -20.729 -36.425 5.359 1.00 32.50 81 ILE A O 1
ATOM 630 N N . ASP A 1 82 ? -19.655 -37.924 4.031 1.00 34.28 82 ASP A N 1
ATOM 631 C CA . ASP A 1 82 ? -20.388 -39.135 4.380 1.00 34.28 82 ASP A CA 1
ATOM 632 C C . ASP A 1 82 ? -20.252 -39.393 5.876 1.00 34.28 82 ASP A C 1
ATOM 634 O O . ASP A 1 82 ? -19.143 -39.499 6.396 1.00 34.28 82 ASP A O 1
ATOM 638 N N . ASN A 1 83 ? -21.389 -39.531 6.545 1.00 30.66 83 ASN A N 1
ATOM 639 C CA . ASN A 1 83 ? -21.516 -40.351 7.737 1.00 30.66 83 ASN A CA 1
ATOM 640 C C . ASN A 1 83 ? -22.894 -41.002 7.680 1.00 30.66 83 ASN A C 1
ATOM 642 O O . ASN A 1 83 ? -23.906 -40.412 8.055 1.00 30.66 83 ASN A O 1
ATOM 646 N N . THR A 1 84 ? -22.906 -42.228 7.171 1.00 34.28 84 THR A N 1
ATOM 647 C CA . THR A 1 84 ? -23.979 -43.194 7.366 1.00 34.28 84 THR A CA 1
ATOM 648 C C . THR A 1 84 ? -24.147 -43.454 8.861 1.00 34.28 84 THR A C 1
ATOM 650 O O . THR A 1 84 ? -23.243 -43.988 9.498 1.00 34.28 84 THR A O 1
ATOM 653 N N . SER A 1 85 ? -25.299 -43.084 9.412 1.00 33.84 85 SER A N 1
ATOM 654 C CA . SER A 1 85 ? -25.903 -43.711 10.590 1.00 33.84 85 SER A CA 1
ATOM 655 C C . SER A 1 85 ? -27.337 -43.201 10.699 1.00 33.84 85 SER A C 1
ATOM 657 O O . SER A 1 85 ? -27.572 -42.053 11.069 1.00 33.84 85 SER A O 1
ATOM 659 N N . GLU A 1 86 ? -28.271 -44.063 10.320 1.00 37.34 86 GLU A N 1
ATOM 660 C CA . GLU A 1 86 ? -29.715 -43.899 10.462 1.00 37.34 86 GLU A CA 1
ATOM 661 C C . GLU A 1 86 ? -30.087 -43.854 11.952 1.00 37.34 86 GLU A C 1
ATOM 663 O O . GLU A 1 86 ? -29.661 -44.728 12.703 1.00 37.34 86 GLU A O 1
ATOM 668 N N . ASP A 1 87 ? -30.872 -42.859 12.372 1.00 31.55 87 ASP A N 1
ATOM 669 C CA . ASP A 1 87 ? -31.983 -43.096 13.299 1.00 31.55 87 ASP A CA 1
ATOM 670 C C . ASP A 1 87 ? -33.005 -41.950 13.204 1.00 31.55 87 ASP A C 1
ATOM 672 O O . ASP A 1 87 ? -32.674 -40.763 13.312 1.00 31.55 87 ASP A O 1
ATOM 676 N N . ASP A 1 88 ? -34.252 -42.330 12.948 1.00 38.97 88 ASP A N 1
ATOM 677 C CA . ASP A 1 88 ? -35.404 -41.459 12.760 1.00 38.97 88 ASP A CA 1
ATOM 678 C C . ASP A 1 88 ? -35.965 -41.012 14.113 1.00 38.97 88 ASP A C 1
ATOM 680 O O . ASP A 1 88 ? -36.325 -41.838 14.941 1.00 38.97 88 ASP A O 1
ATOM 684 N N . THR A 1 89 ? -36.191 -39.710 14.309 1.00 32.38 89 THR A N 1
ATOM 685 C CA . THR A 1 89 ? -37.444 -39.230 14.925 1.00 32.38 89 THR A CA 1
ATOM 686 C C . THR A 1 89 ? -37.708 -37.765 14.582 1.00 32.38 89 THR A C 1
ATOM 688 O O . THR A 1 89 ? -36.889 -36.864 14.755 1.00 32.38 89 THR A O 1
ATOM 691 N N . ASN A 1 90 ? -38.917 -37.544 14.080 1.00 34.69 90 ASN A N 1
ATOM 692 C CA . ASN A 1 90 ? -39.471 -36.281 13.629 1.00 34.69 90 ASN A CA 1
ATOM 693 C C . ASN A 1 90 ? -40.167 -35.560 14.800 1.00 34.69 90 ASN A C 1
ATOM 695 O O . ASN A 1 90 ? -41.106 -36.111 15.369 1.00 34.69 90 ASN A O 1
ATOM 699 N N . ALA A 1 91 ? -39.766 -34.331 15.138 1.00 29.05 91 ALA A N 1
ATOM 700 C CA . ALA A 1 91 ? -40.632 -33.353 15.806 1.00 29.05 91 ALA A CA 1
ATOM 701 C C . ALA A 1 91 ? -40.039 -31.944 15.667 1.00 29.05 91 ALA A C 1
ATOM 703 O O . ALA A 1 91 ? -38.849 -31.722 15.883 1.00 29.05 91 ALA A O 1
ATOM 704 N N . GLY A 1 92 ? -40.884 -30.997 15.258 1.00 36.31 92 GLY A N 1
ATOM 705 C CA . GLY A 1 92 ? -40.482 -29.667 14.817 1.00 36.31 92 GLY A CA 1
ATOM 706 C C . GLY A 1 92 ? -39.763 -28.820 15.864 1.00 36.31 92 GLY A C 1
ATOM 707 O O . GLY A 1 92 ? -39.836 -29.087 17.053 1.00 36.31 92 GLY A O 1
ATOM 708 N N . LEU A 1 93 ? -39.100 -27.763 15.382 1.00 32.78 93 LEU A N 1
ATOM 709 C CA . LEU A 1 93 ? -38.984 -26.442 16.013 1.00 32.78 93 LEU A CA 1
ATOM 710 C C . LEU A 1 93 ? -38.172 -25.519 15.081 1.00 32.78 93 LEU A C 1
ATOM 712 O O . LEU A 1 93 ? -36.942 -25.549 15.018 1.00 32.78 93 LEU A O 1
ATOM 716 N N . ASN A 1 94 ? -38.886 -24.645 14.372 1.00 41.12 94 ASN A N 1
ATOM 717 C CA . ASN A 1 94 ? -38.340 -23.442 13.747 1.00 41.12 94 ASN A CA 1
ATOM 718 C C . ASN A 1 94 ? -37.723 -22.531 14.827 1.00 41.12 94 ASN A C 1
ATOM 720 O O . ASN A 1 94 ? -38.476 -21.768 15.422 1.00 41.12 94 ASN A O 1
ATOM 724 N N . ARG A 1 95 ? -36.401 -22.591 15.105 1.00 44.59 95 ARG A N 1
ATOM 725 C CA . ARG A 1 95 ? -35.615 -21.503 15.770 1.00 44.59 95 ARG A CA 1
ATOM 726 C C . ARG A 1 95 ? -34.142 -21.853 16.084 1.00 44.59 95 ARG A C 1
ATOM 728 O O . ARG A 1 95 ? -33.735 -21.791 17.236 1.00 44.59 95 ARG A O 1
ATOM 735 N N . ARG A 1 96 ? -33.274 -22.205 15.121 1.00 40.88 96 ARG A N 1
ATOM 736 C CA . ARG A 1 96 ? -31.841 -22.467 15.458 1.00 40.88 96 ARG A CA 1
ATOM 737 C C . ARG A 1 96 ? -30.759 -21.972 14.486 1.00 40.88 96 ARG A C 1
ATOM 739 O O . ARG A 1 96 ? -29.613 -22.387 14.616 1.00 40.88 96 ARG A O 1
ATOM 746 N N . LYS A 1 97 ? -31.039 -21.035 13.568 1.00 39.53 97 LYS A N 1
ATOM 747 C CA . LYS A 1 97 ? -29.971 -20.445 12.721 1.00 39.53 97 LYS A CA 1
ATOM 748 C C . LYS A 1 97 ? -29.239 -19.239 13.339 1.00 39.53 97 LYS A C 1
ATOM 750 O O . LYS A 1 97 ? -28.050 -19.091 13.082 1.00 39.53 97 LYS A O 1
ATOM 755 N N . ASN A 1 98 ? -29.865 -18.454 14.224 1.00 38.16 98 ASN A N 1
ATOM 756 C CA . ASN A 1 98 ? -29.246 -17.221 14.755 1.00 38.16 98 ASN A CA 1
ATOM 757 C C . ASN A 1 98 ? -28.246 -17.440 15.911 1.00 38.16 98 ASN A C 1
ATOM 759 O O . ASN A 1 98 ? -27.407 -16.582 16.162 1.00 38.16 98 ASN A O 1
ATOM 763 N N . GLY A 1 99 ? -28.299 -18.575 16.617 1.00 35.72 99 GLY A N 1
ATOM 764 C CA . GLY A 1 99 ? -27.395 -18.841 17.751 1.00 35.72 99 GLY A CA 1
ATOM 765 C C . GLY A 1 99 ? -25.987 -19.284 17.336 1.00 35.72 99 GLY A C 1
ATOM 766 O O . GLY A 1 99 ? -25.005 -18.969 18.002 1.00 35.72 99 GLY A O 1
ATOM 767 N N . ARG A 1 100 ? -25.869 -19.985 16.201 1.00 37.62 100 ARG A N 1
ATOM 768 C CA . ARG A 1 100 ? -24.605 -20.582 15.736 1.00 37.62 100 ARG A CA 1
ATOM 769 C C . ARG A 1 100 ? -23.677 -19.562 15.063 1.00 37.62 100 ARG A C 1
ATOM 771 O O . ARG A 1 100 ? -22.462 -19.730 15.105 1.00 37.62 100 ARG A O 1
ATOM 778 N N . SER A 1 101 ? -24.232 -18.496 14.481 1.00 51.31 101 SER A N 1
ATOM 779 C CA . SER A 1 101 ? -23.473 -17.373 13.914 1.00 51.31 101 SER A CA 1
ATOM 780 C C . SER A 1 101 ? -22.923 -16.438 14.996 1.00 51.31 101 SER A C 1
ATOM 782 O O . SER A 1 101 ? -21.763 -16.041 14.915 1.00 51.31 101 SER A O 1
ATOM 784 N N . ASN A 1 102 ? -23.708 -16.141 16.037 1.00 53.25 102 ASN A N 1
ATOM 785 C CA . ASN A 1 102 ? -23.273 -15.284 17.145 1.00 53.25 102 ASN A CA 1
ATOM 786 C C . ASN A 1 102 ? -22.185 -15.937 18.008 1.00 53.25 102 ASN A C 1
ATOM 788 O O . ASN A 1 102 ? -21.228 -15.261 18.379 1.00 53.25 102 ASN A O 1
ATOM 792 N N . ALA A 1 103 ? -22.273 -17.249 18.259 1.00 52.31 103 ALA A N 1
ATOM 793 C CA . ALA A 1 103 ? -21.219 -17.989 18.957 1.00 52.31 103 ALA A CA 1
ATOM 794 C C . ALA A 1 103 ? -19.882 -17.932 18.196 1.00 52.31 103 ALA A C 1
ATOM 796 O O . ALA A 1 103 ? -18.854 -17.605 18.782 1.00 52.31 103 ALA A O 1
ATOM 797 N N . ARG A 1 104 ? -19.913 -18.134 16.869 1.00 59.25 104 ARG A N 1
ATOM 798 C CA . ARG A 1 104 ? -18.721 -18.020 16.012 1.00 59.25 104 ARG A CA 1
ATOM 799 C C . ARG A 1 104 ? -18.148 -16.602 15.977 1.00 59.25 104 ARG A C 1
ATOM 801 O O . ARG A 1 104 ? -16.936 -16.454 16.045 1.00 59.25 104 ARG A O 1
ATOM 808 N N . LYS A 1 105 ? -18.984 -15.556 15.912 1.00 60.88 105 LYS A N 1
ATOM 809 C CA . LYS A 1 105 ? -18.513 -14.159 16.005 1.00 60.88 105 LYS A CA 1
ATOM 810 C C . LYS A 1 105 ? -17.835 -13.891 17.353 1.00 60.88 105 LYS A C 1
ATOM 812 O O . LYS A 1 105 ? -16.746 -13.328 17.381 1.00 60.88 105 LYS A O 1
ATOM 817 N N . SER A 1 106 ? -18.432 -14.341 18.456 1.00 62.34 106 SER A N 1
ATOM 818 C CA . SER A 1 106 ? -17.849 -14.180 19.793 1.00 62.34 106 SER A CA 1
ATOM 819 C C . SER A 1 106 ? -16.505 -14.902 19.939 1.00 62.34 106 SER A C 1
ATOM 821 O O . SER A 1 106 ? -15.584 -14.358 20.542 1.00 62.34 106 SER A O 1
ATOM 823 N N . GLU A 1 107 ? -16.374 -16.102 19.375 1.00 71.12 107 GLU A N 1
ATOM 824 C CA . GLU A 1 107 ? -15.136 -16.888 19.396 1.00 71.12 107 GLU A CA 1
ATOM 825 C C . GLU A 1 107 ? -14.024 -16.211 18.575 1.00 71.12 107 GLU A C 1
ATOM 827 O O . GLU A 1 107 ? -12.910 -16.021 19.063 1.00 71.12 107 GLU A O 1
ATOM 832 N N . VAL A 1 108 ? -14.357 -15.718 17.378 1.00 74.12 108 VAL A N 1
ATOM 833 C CA . VAL A 1 108 ? -13.455 -14.945 16.503 1.00 74.12 108 VAL A CA 1
ATOM 834 C C . VAL A 1 108 ? -12.948 -13.674 17.196 1.00 74.12 108 VAL A C 1
ATOM 836 O O . VAL A 1 108 ? -11.755 -13.384 17.148 1.00 74.12 108 VAL A O 1
ATOM 839 N N . HIS A 1 109 ? -13.820 -12.934 17.887 1.00 75.56 109 HIS A N 1
ATOM 840 C CA . HIS A 1 109 ? -13.413 -11.760 18.667 1.00 75.56 109 HIS A CA 1
ATOM 841 C C . HIS A 1 109 ? -12.582 -12.118 19.908 1.00 75.56 109 HIS A C 1
ATOM 843 O O . HIS A 1 109 ? -11.753 -11.317 20.331 1.00 75.56 109 HIS A O 1
ATOM 849 N N . SER A 1 110 ? -12.777 -13.301 20.500 1.00 78.06 110 SER A N 1
ATOM 850 C CA . SER A 1 110 ? -11.988 -13.743 21.658 1.00 78.06 110 SER A CA 1
ATOM 851 C C . SER A 1 110 ? -10.556 -14.148 21.296 1.00 78.06 110 SER A C 1
ATOM 853 O O . SER A 1 110 ? -9.657 -13.967 22.115 1.00 78.06 110 SER A O 1
ATOM 855 N N . ALA A 1 111 ? -10.345 -14.647 20.074 1.00 86.25 111 ALA A N 1
ATOM 856 C CA . ALA A 1 111 ? -9.044 -15.087 19.573 1.00 86.25 111 ALA A CA 1
ATOM 857 C C . ALA A 1 111 ? -8.184 -13.944 19.004 1.00 86.25 111 ALA A C 1
ATOM 859 O O . ALA A 1 111 ? -6.975 -14.109 18.837 1.00 86.25 111 ALA A O 1
ATOM 860 N N . ALA A 1 112 ? -8.791 -12.797 18.687 1.00 90.50 112 ALA A N 1
ATOM 861 C CA . ALA A 1 112 ? -8.076 -11.651 18.142 1.00 90.50 112 ALA A CA 1
ATOM 862 C C . ALA A 1 112 ? -7.186 -10.980 19.210 1.00 90.50 112 ALA A C 1
ATOM 864 O O . ALA A 1 112 ? -7.606 -10.835 20.365 1.00 90.50 112 ALA A O 1
ATOM 865 N N . PRO A 1 113 ? -5.972 -10.529 18.843 1.00 93.69 113 PRO A N 1
ATOM 866 C CA . PRO A 1 113 ? -5.109 -9.806 19.766 1.00 93.69 113 PRO A CA 1
ATOM 867 C C . PRO A 1 113 ? -5.749 -8.474 20.178 1.00 93.69 113 PRO A C 1
ATOM 869 O O . PRO A 1 113 ? -6.483 -7.845 19.413 1.00 93.69 113 PRO A O 1
ATOM 872 N N . ARG A 1 114 ? -5.493 -8.042 21.416 1.00 92.56 114 ARG A N 1
ATOM 873 C CA . ARG A 1 114 ? -6.136 -6.863 22.010 1.00 92.56 114 ARG A CA 1
ATOM 874 C C . ARG A 1 114 ? -5.193 -5.669 22.004 1.00 92.56 114 ARG A C 1
ATOM 876 O O . ARG A 1 114 ? -4.045 -5.786 22.422 1.00 92.56 114 ARG A O 1
ATOM 883 N N . ALA A 1 115 ? -5.702 -4.532 21.550 1.00 91.88 115 ALA A N 1
ATOM 884 C CA . ALA A 1 115 ? -5.046 -3.244 21.706 1.00 91.88 115 ALA A CA 1
ATOM 885 C C . ALA A 1 115 ? -5.208 -2.726 23.153 1.00 91.88 115 ALA A C 1
ATOM 887 O O . ALA A 1 115 ? -6.123 -3.175 23.855 1.00 91.88 115 ALA A O 1
ATOM 888 N N . PRO A 1 116 ? -4.358 -1.790 23.611 1.00 91.12 116 PRO A N 1
ATOM 889 C CA . PRO A 1 116 ? -4.513 -1.160 24.923 1.00 91.12 116 PRO A CA 1
ATOM 890 C C . PRO A 1 116 ? -5.873 -0.464 25.089 1.00 91.12 116 PRO A C 1
ATOM 892 O O . PRO A 1 116 ? -6.485 -0.037 24.108 1.00 91.12 116 PRO A O 1
ATOM 895 N N . PHE A 1 117 ? -6.347 -0.329 26.331 1.00 88.75 117 PHE A N 1
ATOM 896 C CA . PHE A 1 117 ? -7.683 0.212 26.626 1.00 88.75 117 PHE A CA 1
ATOM 897 C C . PHE A 1 117 ? -7.878 1.642 26.127 1.00 88.75 117 PHE A C 1
ATOM 899 O O . PHE A 1 117 ? -8.962 1.968 25.646 1.00 88.75 117 PHE A O 1
ATOM 906 N N . ILE A 1 118 ? -6.811 2.442 26.148 1.00 89.38 118 ILE A N 1
ATOM 907 C CA . ILE A 1 118 ? -6.785 3.815 25.641 1.00 89.38 118 ILE A CA 1
ATOM 908 C C . ILE A 1 118 ? -7.317 3.973 24.208 1.00 89.38 118 ILE A C 1
ATOM 910 O O . ILE A 1 118 ? -7.821 5.030 23.848 1.00 89.38 118 ILE A O 1
ATOM 914 N N . CYS A 1 119 ? -7.276 2.913 23.391 1.00 91.19 119 CYS A N 1
ATOM 915 C CA . CYS A 1 119 ? -7.814 2.923 22.028 1.00 91.19 119 CYS A CA 1
ATOM 916 C C . CYS A 1 119 ? -9.331 3.150 21.980 1.00 91.19 119 CYS A C 1
ATOM 918 O O . CYS A 1 119 ? -9.857 3.553 20.947 1.00 91.19 119 CYS A O 1
ATOM 920 N N . SER A 1 120 ? -10.038 2.828 23.064 1.00 91.00 120 SER A N 1
ATOM 921 C CA . SER A 1 120 ? -11.491 2.967 23.175 1.00 91.00 120 SER A CA 1
ATOM 922 C C . SER A 1 120 ? -11.922 4.308 23.765 1.00 91.00 120 SER A C 1
ATOM 924 O O . SER A 1 120 ? -13.124 4.556 23.851 1.00 91.00 120 SER A O 1
ATOM 926 N N . GLU A 1 121 ? -10.975 5.167 24.151 1.00 90.44 121 GLU A N 1
ATOM 927 C CA . GLU A 1 121 ? -11.282 6.495 24.674 1.00 90.44 121 GLU A CA 1
ATOM 928 C C . GLU A 1 121 ? -11.871 7.391 23.573 1.00 90.44 121 GLU A C 1
ATOM 930 O O . GLU A 1 121 ? -11.344 7.402 22.456 1.00 90.44 121 GLU A O 1
ATOM 935 N N . PRO A 1 122 ? -12.926 8.181 23.852 1.00 91.44 122 PRO A N 1
ATOM 936 C CA . PRO A 1 122 ? -13.598 8.990 22.832 1.00 91.44 122 PRO A CA 1
ATOM 937 C C . PRO A 1 122 ? -12.657 9.926 22.062 1.00 91.44 122 PRO A C 1
ATOM 939 O O . PRO A 1 122 ? -12.731 10.010 20.837 1.00 91.44 122 PRO A O 1
ATOM 942 N N . GLU A 1 123 ? -11.729 10.585 22.761 1.00 92.06 123 GLU A N 1
ATOM 943 C CA . GLU A 1 123 ? -10.730 11.461 22.135 1.00 92.06 123 GLU A CA 1
ATOM 944 C C . GLU A 1 123 ? -9.798 10.682 21.200 1.00 92.06 123 GLU A C 1
ATOM 946 O O . GLU A 1 123 ? -9.480 11.140 20.098 1.00 92.06 123 GLU A O 1
ATOM 951 N N . ARG A 1 124 ? -9.397 9.470 21.609 1.00 94.19 124 ARG A N 1
ATOM 952 C CA . ARG A 1 124 ? -8.537 8.608 20.800 1.00 94.19 124 ARG A CA 1
ATOM 953 C C . ARG A 1 124 ? -9.264 8.097 19.562 1.00 94.19 124 ARG A C 1
ATOM 955 O O . ARG A 1 124 ? -8.677 8.091 18.484 1.00 94.19 124 ARG A O 1
ATOM 962 N N . VAL A 1 125 ? -10.541 7.742 19.694 1.00 94.50 125 VAL A N 1
ATOM 963 C CA . VAL A 1 125 ? -11.389 7.310 18.575 1.00 94.50 125 VAL A CA 1
ATOM 964 C C . VAL A 1 125 ? -11.447 8.385 17.488 1.00 94.50 125 VAL A C 1
ATOM 966 O O . VAL A 1 125 ? -11.243 8.072 16.319 1.00 94.50 125 VAL A O 1
ATOM 969 N N . LEU A 1 126 ? -11.657 9.654 17.852 1.00 94.94 126 LEU A N 1
ATOM 970 C CA . LEU A 1 126 ? -11.694 10.754 16.878 1.00 94.94 126 LEU A CA 1
ATOM 971 C C . LEU A 1 126 ? -10.355 10.924 16.149 1.00 94.94 126 LEU A C 1
ATOM 973 O O . LEU A 1 126 ? -10.327 11.033 14.921 1.00 94.94 126 LEU A O 1
ATOM 977 N N . LYS A 1 127 ? -9.247 10.880 16.894 1.00 96.31 127 LYS A N 1
ATOM 978 C CA . LYS A 1 127 ? -7.894 10.962 16.331 1.00 96.31 127 LYS A CA 1
ATOM 979 C C . LYS A 1 127 ? -7.592 9.795 15.386 1.00 96.31 127 LYS A C 1
ATOM 981 O O . LYS A 1 127 ? -7.033 9.994 14.308 1.00 96.31 127 LYS A O 1
ATOM 986 N N . ASP A 1 128 ? -7.991 8.585 15.769 1.00 97.56 128 ASP A N 1
ATOM 987 C CA . ASP A 1 128 ? -7.783 7.378 14.972 1.00 97.56 128 ASP A CA 1
ATOM 988 C C . ASP A 1 128 ? -8.611 7.379 13.681 1.00 97.56 128 ASP A C 1
ATOM 990 O O . ASP A 1 128 ? -8.142 6.878 12.660 1.00 97.56 128 ASP A O 1
ATOM 994 N N . ILE A 1 129 ? -9.813 7.968 13.687 1.00 96.81 129 ILE A N 1
ATOM 995 C CA . ILE A 1 129 ? -10.609 8.154 12.464 1.00 96.81 129 ILE A CA 1
ATOM 996 C C . ILE A 1 129 ? -9.847 9.055 11.493 1.00 96.81 129 ILE A C 1
ATOM 998 O O . ILE A 1 129 ? -9.669 8.694 10.332 1.00 96.81 129 ILE A O 1
ATOM 1002 N N . GLU A 1 130 ? -9.361 10.209 11.953 1.00 96.38 130 GLU A N 1
ATOM 1003 C CA . GLU A 1 130 ? -8.632 11.153 11.102 1.00 96.38 130 GLU A CA 1
ATOM 1004 C C . GLU A 1 130 ? -7.340 10.542 10.538 1.00 96.38 130 GLU A C 1
ATOM 1006 O O . GLU A 1 130 ? -7.079 10.610 9.327 1.00 96.38 130 GLU A O 1
ATOM 1011 N N . GLN A 1 131 ? -6.544 9.903 11.399 1.00 97.75 131 GLN A N 1
ATOM 1012 C CA . GLN A 1 131 ? -5.303 9.249 10.998 1.00 97.75 131 GLN A CA 1
ATOM 1013 C C . GLN A 1 131 ? -5.571 8.071 10.052 1.00 97.75 131 GLN A C 1
ATOM 1015 O O . GLN A 1 131 ? -4.906 7.946 9.020 1.00 97.75 131 GLN A O 1
ATOM 1020 N N . GLY A 1 132 ? -6.575 7.244 10.350 1.00 97.75 132 GLY A N 1
ATOM 1021 C CA . GLY A 1 132 ? -6.992 6.122 9.517 1.00 97.75 132 GLY A CA 1
ATOM 1022 C C . GLY A 1 132 ? -7.482 6.561 8.137 1.00 97.75 132 GLY A C 1
ATOM 1023 O O . GLY A 1 132 ? -7.006 6.041 7.130 1.00 97.75 132 GLY A O 1
ATOM 1024 N N . CYS A 1 133 ? -8.348 7.573 8.057 1.00 96.81 133 CYS A N 1
ATOM 1025 C CA . CYS A 1 133 ? -8.805 8.147 6.787 1.00 96.81 133 CYS A CA 1
ATOM 1026 C C . CYS A 1 133 ? -7.646 8.749 5.978 1.00 96.81 133 CYS A C 1
ATOM 1028 O O . CYS A 1 133 ? -7.590 8.597 4.756 1.00 96.81 133 CYS A O 1
ATOM 1030 N N . SER A 1 134 ? -6.680 9.387 6.645 1.00 97.00 134 SER A N 1
ATOM 1031 C CA . SER A 1 134 ? -5.477 9.914 5.989 1.00 97.00 134 SER A CA 1
ATOM 1032 C C . SER A 1 134 ? -4.598 8.801 5.412 1.00 97.00 134 SER A C 1
ATOM 1034 O O . SER A 1 134 ? -4.098 8.932 4.291 1.00 97.00 134 SER A O 1
ATOM 1036 N N . LEU A 1 135 ? -4.448 7.686 6.137 1.00 97.62 135 LEU A N 1
ATOM 1037 C CA . LEU A 1 135 ? -3.758 6.495 5.639 1.00 97.62 135 LEU A CA 1
ATOM 1038 C C . LEU A 1 135 ? -4.486 5.909 4.429 1.00 97.62 135 LEU A C 1
ATOM 1040 O O . LEU A 1 135 ? -3.838 5.655 3.417 1.00 97.62 135 LEU A O 1
ATOM 1044 N N . ILE A 1 136 ? -5.811 5.745 4.507 1.00 97.56 136 ILE A N 1
ATOM 1045 C CA . ILE A 1 136 ? -6.631 5.261 3.388 1.00 97.56 136 ILE A CA 1
ATOM 1046 C C . ILE A 1 136 ? -6.395 6.134 2.157 1.00 97.56 136 ILE A C 1
ATOM 1048 O O . ILE A 1 136 ? -5.992 5.613 1.124 1.00 97.56 136 ILE A O 1
ATOM 1052 N N . ARG A 1 137 ? -6.528 7.460 2.283 1.00 96.00 137 ARG A N 1
ATOM 1053 C CA . ARG A 1 137 ? -6.328 8.400 1.171 1.00 96.00 137 ARG A CA 1
ATOM 1054 C C . ARG A 1 137 ? -4.967 8.224 0.499 1.00 96.00 137 ARG A C 1
ATOM 1056 O O . ARG A 1 137 ? -4.887 8.143 -0.724 1.00 96.00 137 ARG A O 1
ATOM 1063 N N . LYS A 1 138 ? -3.892 8.177 1.291 1.00 95.62 138 LYS A N 1
ATOM 1064 C CA . LYS A 1 138 ? -2.533 8.039 0.758 1.00 95.62 138 LYS A CA 1
ATOM 1065 C C . LYS A 1 138 ? -2.333 6.690 0.073 1.00 95.62 138 LYS A C 1
ATOM 1067 O O . LYS A 1 138 ? -1.807 6.633 -1.035 1.00 95.62 138 LYS A O 1
ATOM 1072 N N . LEU A 1 139 ? -2.712 5.606 0.740 1.00 95.31 139 LEU A N 1
ATOM 1073 C CA . LEU A 1 139 ? -2.430 4.263 0.255 1.00 95.31 139 LEU A CA 1
ATOM 1074 C C . LEU A 1 139 ? -3.342 3.860 -0.903 1.00 95.31 139 LEU A C 1
ATOM 1076 O O . LEU A 1 139 ? -2.893 3.137 -1.787 1.00 95.31 139 LEU A O 1
ATOM 1080 N N . ASP A 1 140 ? -4.582 4.337 -0.943 1.00 96.00 140 ASP A N 1
ATOM 1081 C CA . ASP A 1 140 ? -5.447 4.167 -2.107 1.00 96.00 140 ASP A CA 1
ATOM 1082 C C . ASP A 1 140 ? -4.817 4.827 -3.336 1.00 96.00 140 ASP A C 1
ATOM 1084 O O . ASP A 1 140 ? -4.720 4.178 -4.376 1.00 96.00 140 ASP A O 1
ATOM 1088 N N . ALA A 1 141 ? -4.272 6.043 -3.202 1.00 94.56 141 ALA A N 1
ATOM 1089 C CA . ALA A 1 141 ? -3.553 6.706 -4.290 1.00 94.56 141 ALA A CA 1
ATOM 1090 C C . ALA A 1 141 ? -2.338 5.886 -4.771 1.00 94.56 141 ALA A C 1
ATOM 1092 O O . ALA A 1 141 ? -2.167 5.685 -5.972 1.00 94.56 141 ALA A O 1
ATOM 1093 N N . GLU A 1 142 ? -1.536 5.334 -3.855 1.00 93.19 142 GLU A N 1
ATOM 1094 C CA . GLU A 1 142 ? -0.408 4.446 -4.198 1.00 93.19 142 GLU A CA 1
ATOM 1095 C C . GLU A 1 142 ? -0.856 3.129 -4.866 1.00 93.19 142 GLU A C 1
ATOM 1097 O O . GLU A 1 142 ? -0.149 2.572 -5.708 1.00 93.19 142 GLU A O 1
ATOM 1102 N N . ASN A 1 143 ? -2.038 2.614 -4.513 1.00 92.44 143 ASN A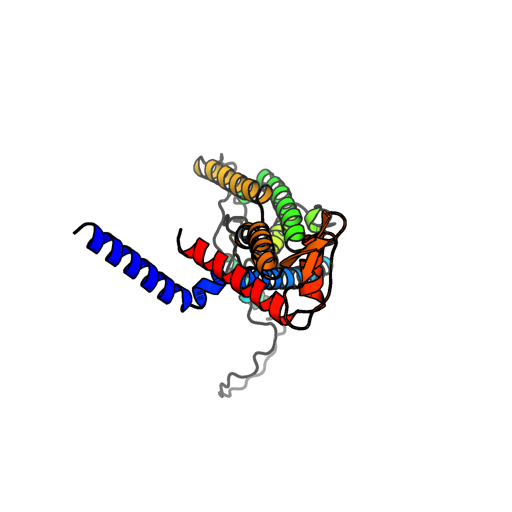 N 1
ATOM 1103 C CA . ASN A 1 143 ? -2.612 1.406 -5.112 1.00 92.44 143 ASN A CA 1
ATOM 1104 C C . ASN A 1 143 ? -3.449 1.705 -6.372 1.00 92.44 143 ASN A C 1
ATOM 1106 O O . ASN A 1 143 ? -3.890 0.773 -7.053 1.00 92.44 143 ASN A O 1
ATOM 1110 N N . GLY A 1 144 ? -3.648 2.982 -6.716 1.00 93.94 144 GLY A N 1
ATOM 1111 C CA . GLY A 1 144 ? -4.506 3.447 -7.805 1.00 93.94 144 GLY A CA 1
ATOM 1112 C C . GLY A 1 144 ? -5.992 3.136 -7.591 1.00 93.94 144 GLY A C 1
ATOM 1113 O O . GLY A 1 144 ? -6.683 2.799 -8.555 1.00 93.94 144 GLY A O 1
ATOM 1114 N N . ILE A 1 145 ? -6.454 3.124 -6.342 1.00 94.50 145 ILE A N 1
ATOM 1115 C CA . ILE A 1 145 ? -7.870 3.029 -5.978 1.00 94.50 145 ILE A CA 1
ATOM 1116 C C . ILE A 1 145 ? -8.436 4.451 -6.002 1.00 94.50 145 ILE A C 1
ATOM 1118 O O . ILE A 1 145 ? -7.911 5.346 -5.343 1.00 94.50 145 ILE A O 1
ATOM 1122 N N . GLU A 1 146 ? -9.492 4.656 -6.779 1.00 89.00 146 GLU A N 1
ATOM 1123 C CA . GLU A 1 146 ? -10.162 5.947 -6.944 1.00 89.00 146 GLU A CA 1
ATOM 1124 C C . GLU A 1 146 ? -11.543 5.906 -6.266 1.00 89.00 146 GLU A C 1
ATOM 1126 O O . GLU A 1 146 ? -12.071 4.828 -5.994 1.00 89.00 146 GLU A O 1
ATOM 1131 N N . GLU A 1 147 ? -12.122 7.077 -5.981 1.00 78.88 147 GLU A N 1
ATOM 1132 C CA . GLU A 1 147 ? -13.515 7.226 -5.512 1.00 78.88 147 GLU A CA 1
ATOM 1133 C C . GLU A 1 147 ? -13.868 6.540 -4.170 1.00 78.88 147 GLU A C 1
ATOM 1135 O O . GLU A 1 147 ? -15.005 6.125 -3.942 1.00 78.88 147 GLU A O 1
ATOM 1140 N N . ASN A 1 148 ? -12.926 6.458 -3.225 1.00 86.88 148 ASN A N 1
ATOM 1141 C CA . ASN A 1 148 ? -13.218 5.927 -1.891 1.00 86.88 148 ASN A CA 1
ATOM 1142 C C . ASN A 1 148 ? -13.814 6.992 -0.945 1.00 86.88 148 ASN A C 1
ATOM 1144 O O . ASN A 1 148 ? -13.134 7.925 -0.516 1.00 86.88 148 ASN A O 1
ATOM 1148 N N . LEU A 1 149 ? -15.077 6.802 -0.550 1.00 84.94 149 LEU A N 1
ATOM 1149 C CA . LEU A 1 149 ? -15.815 7.684 0.368 1.00 84.94 149 LEU A CA 1
ATOM 1150 C C . LEU A 1 149 ? -15.213 7.753 1.785 1.00 84.94 149 LEU A C 1
ATOM 1152 O O . LEU A 1 149 ? -15.398 8.753 2.486 1.00 84.94 149 LEU A O 1
ATOM 1156 N N . LEU A 1 150 ? -14.487 6.712 2.208 1.00 87.75 150 LEU A N 1
ATOM 1157 C CA . LEU A 1 150 ? -13.807 6.668 3.506 1.00 87.75 150 LEU A CA 1
ATOM 1158 C C . LEU A 1 150 ? -12.619 7.635 3.552 1.00 87.75 150 LEU A C 1
ATOM 1160 O O . LEU A 1 150 ? -12.354 8.223 4.595 1.00 87.75 150 LEU A O 1
ATOM 1164 N N . SER A 1 151 ? -11.953 7.875 2.418 1.00 82.62 151 SER A N 1
ATOM 1165 C CA . SER A 1 151 ? -10.782 8.759 2.324 1.00 82.62 151 SER A CA 1
ATOM 1166 C C . SER A 1 151 ? -11.072 10.197 2.736 1.00 82.62 151 SER A C 1
ATOM 1168 O O . SER A 1 151 ? -10.161 10.915 3.132 1.00 82.62 151 SER A O 1
ATOM 1170 N N . GLU A 1 152 ? -12.314 10.658 2.628 1.00 77.06 152 GLU A N 1
ATOM 1171 C CA . GLU A 1 152 ? -12.709 12.036 2.947 1.00 77.06 152 GLU A CA 1
ATOM 1172 C C . GLU A 1 152 ? -13.619 12.123 4.173 1.00 77.06 152 GLU A C 1
ATOM 1174 O O . GLU A 1 152 ? -14.146 13.195 4.455 1.00 77.06 152 GLU A O 1
ATOM 1179 N N . ASN A 1 153 ? -13.806 11.011 4.895 1.00 77.25 153 ASN A N 1
ATOM 1180 C CA . ASN A 1 153 ? -14.775 10.914 5.984 1.00 77.25 153 ASN A CA 1
ATOM 1181 C C . ASN A 1 153 ? -16.185 11.396 5.562 1.00 77.25 153 ASN A C 1
ATOM 1183 O O . ASN A 1 153 ? -16.860 12.134 6.276 1.00 77.25 153 ASN A O 1
ATOM 1187 N N . LYS A 1 154 ? -16.617 11.031 4.345 1.00 76.06 154 LYS A N 1
ATOM 1188 C CA . LYS A 1 154 ? -17.898 11.469 3.754 1.00 76.06 154 LYS A CA 1
ATOM 1189 C C . LYS A 1 154 ? -19.002 10.416 3.842 1.00 76.06 154 LYS A C 1
ATOM 1191 O O . LYS A 1 154 ? -20.045 10.555 3.198 1.00 76.06 154 LYS A O 1
ATOM 1196 N N . VAL A 1 155 ? -18.785 9.349 4.606 1.00 81.25 155 VAL A N 1
ATOM 1197 C CA . VAL A 1 155 ? -19.784 8.291 4.778 1.00 81.25 155 VAL A CA 1
ATOM 1198 C C . VAL A 1 155 ? -20.933 8.835 5.622 1.00 81.25 155 VAL A C 1
ATOM 1200 O O . VAL A 1 155 ? -20.737 9.296 6.741 1.00 81.25 155 VAL A O 1
ATOM 1203 N N . LYS A 1 156 ? -22.143 8.833 5.062 1.00 82.06 156 LYS A N 1
ATOM 1204 C CA . LYS A 1 156 ? -23.329 9.358 5.745 1.00 82.06 156 LYS A CA 1
ATOM 1205 C C . LYS A 1 156 ? -23.882 8.323 6.718 1.00 82.06 156 LYS A C 1
ATOM 1207 O O . LYS A 1 156 ? -23.991 7.154 6.365 1.00 82.06 156 LYS A O 1
ATOM 1212 N N . GLY A 1 157 ? -24.312 8.782 7.892 1.00 83.75 157 GLY A N 1
ATOM 1213 C CA . GLY A 1 157 ? -25.060 7.962 8.849 1.00 83.75 157 GLY A CA 1
ATOM 1214 C C . GLY A 1 157 ? -24.219 6.977 9.663 1.00 83.75 157 GLY A C 1
ATOM 1215 O O . GLY A 1 157 ? -24.804 6.119 10.311 1.00 83.75 157 GLY A O 1
ATOM 1216 N N . ILE A 1 158 ? -22.887 7.092 9.634 1.00 88.62 158 ILE A N 1
ATOM 1217 C CA . ILE A 1 158 ? -21.971 6.305 10.467 1.00 88.62 158 ILE A CA 1
ATOM 1218 C C . ILE A 1 158 ? -20.972 7.272 11.108 1.00 88.62 158 ILE A C 1
ATOM 1220 O O . ILE A 1 158 ? -20.337 8.055 10.403 1.00 88.62 158 ILE A O 1
ATOM 1224 N N . GLU A 1 159 ? -20.821 7.220 12.430 1.00 91.19 159 GLU A N 1
ATOM 1225 C CA . GLU A 1 159 ? -19.930 8.107 13.184 1.00 91.19 159 GLU A CA 1
ATOM 1226 C C . GLU A 1 159 ? -19.271 7.394 14.375 1.00 91.19 159 GLU A C 1
ATOM 1228 O O . GLU A 1 159 ? -19.591 6.248 14.701 1.00 91.19 159 GLU A O 1
ATOM 1233 N N . GLY A 1 160 ? -18.299 8.060 15.006 1.00 92.06 160 GLY A N 1
ATOM 1234 C CA . GLY A 1 160 ? -17.623 7.560 16.203 1.00 92.06 160 GLY A CA 1
ATOM 1235 C C . GLY A 1 160 ? -17.025 6.159 16.030 1.00 92.06 160 GLY A C 1
ATOM 1236 O O . GLY A 1 160 ? -16.291 5.882 15.081 1.00 92.06 160 GLY A O 1
ATOM 1237 N N . VAL A 1 161 ? -17.330 5.266 16.973 1.00 92.50 161 VAL A N 1
ATOM 1238 C CA . VAL A 1 161 ? -16.759 3.910 17.034 1.00 92.50 161 VAL A CA 1
ATOM 1239 C C . VAL A 1 161 ? -17.112 3.082 15.795 1.00 92.50 161 VAL A C 1
ATOM 1241 O O . VAL A 1 161 ? -16.248 2.368 15.288 1.00 92.50 161 VAL A O 1
ATOM 1244 N N . GLU A 1 162 ? -18.338 3.205 15.282 1.00 92.81 162 GLU A N 1
ATOM 1245 C CA . GLU A 1 162 ? -18.792 2.444 14.111 1.00 92.81 162 GLU A CA 1
ATOM 1246 C C . GLU A 1 162 ? -18.010 2.845 12.859 1.00 92.81 162 GLU A C 1
ATOM 1248 O O . GLU A 1 162 ? -17.522 1.990 12.119 1.00 92.81 162 GLU A O 1
ATOM 1253 N N . LEU A 1 163 ? -17.817 4.151 12.658 1.00 94.88 163 LEU A N 1
ATOM 1254 C CA . LEU A 1 163 ? -17.023 4.664 11.547 1.00 94.88 163 LEU A CA 1
ATOM 1255 C C . LEU A 1 163 ? -15.574 4.188 11.657 1.00 94.88 163 LEU A C 1
ATOM 1257 O O . LEU A 1 163 ? -14.985 3.743 10.671 1.00 94.88 163 LEU A O 1
ATOM 1261 N N . LEU A 1 164 ? -15.006 4.235 12.862 1.00 95.81 164 LEU A N 1
ATOM 1262 C CA . LEU A 1 164 ? -13.646 3.771 13.085 1.00 95.81 164 LEU A CA 1
ATOM 1263 C C . LEU A 1 164 ? -13.494 2.267 12.808 1.00 95.81 164 LEU A C 1
ATOM 1265 O O . LEU A 1 164 ? -12.480 1.843 12.255 1.00 95.81 164 LEU A O 1
ATOM 1269 N N . ASP A 1 165 ? -14.494 1.451 13.143 1.00 94.88 165 ASP A N 1
ATOM 1270 C CA . ASP A 1 165 ? -14.482 0.022 12.821 1.00 94.88 165 ASP A CA 1
ATOM 1271 C C . ASP A 1 165 ? -14.516 -0.238 11.316 1.00 94.88 165 ASP A C 1
ATOM 1273 O O . ASP A 1 165 ? -13.795 -1.121 10.835 1.00 94.88 165 ASP A O 1
ATOM 1277 N N . VAL A 1 166 ? -15.276 0.554 10.554 1.00 96.00 166 VAL A N 1
ATOM 1278 C CA . VAL A 1 166 ? -15.263 0.503 9.084 1.00 96.00 166 VAL A CA 1
ATOM 1279 C C . VAL A 1 166 ? -13.882 0.889 8.545 1.00 96.00 166 VAL A C 1
ATOM 1281 O O . VAL A 1 166 ? -13.312 0.150 7.739 1.00 96.00 166 VAL A O 1
ATOM 1284 N N . VAL A 1 167 ? -13.305 1.994 9.028 1.00 97.00 167 VAL A N 1
ATOM 1285 C CA . VAL A 1 167 ? -11.976 2.487 8.620 1.00 97.00 167 VAL A CA 1
ATOM 1286 C C . VAL A 1 167 ? -10.892 1.437 8.879 1.00 97.00 167 VAL A C 1
ATOM 1288 O O . VAL A 1 167 ? -10.131 1.091 7.974 1.00 97.00 167 VAL A O 1
ATOM 1291 N N . ILE A 1 168 ? -10.842 0.861 10.081 1.00 96.88 168 ILE A N 1
ATOM 1292 C CA . ILE A 1 168 ? -9.840 -0.156 10.436 1.00 96.88 168 ILE A CA 1
ATOM 1293 C C . ILE A 1 168 ? -10.078 -1.463 9.667 1.00 96.88 168 ILE A C 1
ATOM 1295 O O . ILE A 1 168 ? -9.121 -2.132 9.269 1.00 96.88 168 ILE A O 1
ATOM 1299 N N . THR A 1 169 ? -11.336 -1.828 9.404 1.00 96.25 169 THR A N 1
ATOM 1300 C CA . THR A 1 169 ? -11.659 -2.993 8.568 1.00 96.25 169 THR A CA 1
ATOM 1301 C C . THR A 1 169 ? -11.159 -2.800 7.137 1.00 96.25 169 THR A C 1
ATOM 1303 O O . THR A 1 169 ? -10.564 -3.724 6.578 1.00 96.25 169 THR A O 1
ATOM 1306 N N . TYR A 1 170 ? -11.332 -1.606 6.564 1.00 96.94 170 TYR A N 1
ATOM 1307 C CA . TYR A 1 170 ? -10.806 -1.267 5.242 1.00 96.94 170 TYR A CA 1
ATOM 1308 C C . TYR A 1 170 ? -9.273 -1.324 5.219 1.00 96.94 170 TYR A C 1
ATOM 1310 O O . TYR A 1 170 ? -8.695 -2.030 4.388 1.00 96.94 170 TYR A O 1
ATOM 1318 N N . LEU A 1 171 ? -8.609 -0.659 6.175 1.00 97.38 171 LEU A N 1
ATOM 1319 C CA . LEU A 1 171 ? -7.149 -0.685 6.325 1.00 97.38 171 LEU A CA 1
ATOM 1320 C C . LEU A 1 171 ? -6.611 -2.122 6.368 1.00 97.38 171 LEU A C 1
ATOM 1322 O O . LEU A 1 171 ? -5.645 -2.445 5.675 1.00 97.38 171 LEU A O 1
ATOM 1326 N N . TRP A 1 172 ? -7.271 -3.008 7.112 1.00 96.88 172 TRP A N 1
ATOM 1327 C CA . TRP A 1 172 ? -6.866 -4.404 7.231 1.00 96.88 172 TRP A CA 1
ATOM 1328 C C . TRP A 1 172 ? -7.122 -5.223 5.966 1.00 96.88 172 TRP A C 1
ATOM 1330 O O . TRP A 1 172 ? -6.216 -5.891 5.464 1.00 96.88 172 TRP A O 1
ATOM 1340 N N . ARG A 1 173 ? -8.348 -5.208 5.436 1.00 94.75 173 ARG A N 1
ATOM 1341 C CA . ARG A 1 173 ? -8.750 -6.105 4.339 1.00 94.75 173 ARG A CA 1
ATOM 1342 C C . ARG A 1 173 ? -8.208 -5.663 2.985 1.00 94.75 173 ARG A C 1
ATOM 1344 O O . ARG A 1 173 ? -7.818 -6.512 2.191 1.00 94.75 173 ARG A O 1
ATOM 1351 N N . VAL A 1 174 ? -8.165 -4.357 2.738 1.00 95.25 174 VAL A N 1
ATOM 1352 C CA . VAL A 1 174 ? -7.755 -3.792 1.446 1.00 95.25 174 VAL A CA 1
ATOM 1353 C C . VAL A 1 174 ? -6.268 -3.471 1.441 1.00 95.25 174 VAL A C 1
ATOM 1355 O O . VAL A 1 174 ? -5.550 -3.858 0.522 1.00 95.25 174 VAL A O 1
ATOM 1358 N N . LEU A 1 175 ? -5.796 -2.780 2.481 1.00 94.88 175 LEU A N 1
ATOM 1359 C CA . LEU A 1 175 ? -4.454 -2.191 2.511 1.00 94.88 175 LEU A CA 1
ATOM 1360 C C . LEU A 1 175 ? -3.446 -3.004 3.333 1.00 94.88 175 LEU A C 1
ATOM 1362 O O . LEU A 1 175 ? -2.273 -2.617 3.422 1.00 94.88 175 LEU A O 1
ATOM 1366 N N . ALA A 1 176 ? -3.887 -4.134 3.894 1.00 94.88 176 ALA A N 1
ATOM 1367 C CA . ALA A 1 176 ? -3.088 -5.052 4.697 1.00 94.88 176 ALA A CA 1
ATOM 1368 C C . ALA A 1 176 ? -2.386 -4.373 5.891 1.00 94.88 176 ALA A C 1
ATOM 1370 O O . ALA A 1 176 ? -1.258 -4.726 6.242 1.00 94.88 176 ALA A O 1
ATOM 1371 N N . ILE A 1 177 ? -3.049 -3.377 6.487 1.00 95.94 177 ILE A N 1
ATOM 1372 C CA . ILE A 1 177 ? -2.602 -2.641 7.672 1.00 95.94 177 ILE A CA 1
ATOM 1373 C C . ILE A 1 177 ? -3.323 -3.172 8.906 1.00 95.94 177 ILE A C 1
ATOM 1375 O O . ILE A 1 177 ? -4.546 -3.081 9.011 1.00 95.94 177 ILE A O 1
ATOM 1379 N N . ASP A 1 178 ? -2.555 -3.680 9.865 1.00 96.75 178 ASP A N 1
ATOM 1380 C CA . ASP A 1 178 ? -3.030 -3.871 11.229 1.00 96.75 178 ASP A CA 1
ATOM 1381 C C . ASP A 1 178 ? -2.782 -2.575 12.005 1.00 96.75 178 ASP A C 1
ATOM 1383 O O . ASP A 1 178 ? -1.669 -2.317 12.471 1.00 96.75 178 ASP A O 1
ATOM 1387 N N . TYR A 1 179 ? -3.817 -1.734 12.076 1.00 98.19 179 TYR A N 1
ATOM 1388 C CA . TYR A 1 179 ? -3.716 -0.370 12.592 1.00 98.19 179 TYR A CA 1
ATOM 1389 C C . TYR A 1 179 ? -3.205 -0.334 14.038 1.00 98.19 179 TYR A C 1
ATOM 1391 O O . TYR A 1 179 ? -2.205 0.319 14.324 1.00 98.19 179 TYR A O 1
ATOM 1399 N N . TYR A 1 180 ? -3.829 -1.093 14.940 1.00 97.44 180 TYR A N 1
ATOM 1400 C CA . TYR A 1 180 ? -3.390 -1.156 16.337 1.00 97.44 180 TYR A CA 1
ATOM 1401 C C . TYR A 1 180 ? -2.188 -2.076 16.551 1.00 97.44 180 TYR A C 1
ATOM 1403 O O . TYR A 1 180 ? -1.450 -1.898 17.519 1.00 97.44 180 TYR A O 1
ATOM 1411 N N . GLY A 1 181 ? -1.951 -3.018 15.635 1.00 96.25 181 GLY A N 1
ATOM 1412 C CA . GLY A 1 181 ? -0.731 -3.818 15.615 1.00 96.25 181 GLY A CA 1
ATOM 1413 C C . GLY A 1 181 ? 0.505 -3.061 15.124 1.00 96.25 181 GLY A C 1
ATOM 1414 O O . GLY A 1 181 ? 1.597 -3.613 15.205 1.00 96.25 181 GLY A O 1
ATOM 1415 N N . MET A 1 182 ? 0.363 -1.829 14.614 1.00 96.75 182 MET A N 1
ATOM 1416 C CA . MET A 1 182 ? 1.458 -1.014 14.063 1.00 96.75 182 MET A CA 1
ATOM 1417 C C . MET A 1 182 ? 2.234 -1.712 12.936 1.00 96.75 182 MET A C 1
ATOM 1419 O O . MET A 1 182 ? 3.443 -1.529 12.788 1.00 96.75 182 MET A O 1
ATOM 1423 N N . THR A 1 183 ? 1.563 -2.553 12.143 1.00 93.56 183 THR A N 1
ATOM 1424 C CA . THR A 1 183 ? 2.223 -3.336 11.089 1.00 93.56 183 THR A CA 1
ATOM 1425 C C . THR A 1 183 ? 1.505 -3.243 9.753 1.00 93.56 183 THR A C 1
ATOM 1427 O O . THR A 1 183 ? 0.286 -3.093 9.666 1.00 93.56 183 THR A O 1
ATOM 1430 N N . LYS A 1 184 ? 2.291 -3.353 8.679 1.00 90.94 184 LYS A N 1
ATOM 1431 C CA . LYS A 1 184 ? 1.803 -3.479 7.307 1.00 90.94 184 LYS A CA 1
ATOM 1432 C C . LYS A 1 184 ? 2.388 -4.740 6.685 1.00 90.94 184 LYS A C 1
ATOM 1434 O O . LYS A 1 184 ? 3.605 -4.905 6.642 1.00 90.94 184 LYS A O 1
ATOM 1439 N N . SER A 1 185 ? 1.522 -5.610 6.178 1.00 87.25 185 SER A N 1
ATOM 1440 C CA . SER A 1 185 ? 1.932 -6.758 5.367 1.00 87.25 185 SER A CA 1
ATOM 1441 C C . SER A 1 185 ? 2.180 -6.325 3.919 1.00 87.25 185 SER A C 1
ATOM 1443 O O . SER A 1 185 ? 1.499 -5.442 3.394 1.00 87.25 185 SER A O 1
ATOM 1445 N N . MET A 1 186 ? 3.159 -6.949 3.262 1.00 78.00 186 MET A N 1
ATOM 1446 C CA . MET A 1 186 ? 3.560 -6.596 1.892 1.00 78.00 186 MET A CA 1
ATOM 1447 C C . MET A 1 186 ? 2.587 -7.110 0.828 1.00 78.00 186 MET A C 1
ATOM 1449 O O . MET A 1 186 ? 2.520 -6.544 -0.259 1.00 78.00 186 MET A O 1
ATOM 1453 N N . GLU A 1 187 ? 1.838 -8.173 1.127 1.00 77.19 187 GLU A N 1
ATOM 1454 C CA . GLU A 1 187 ? 1.016 -8.867 0.132 1.00 77.19 187 GLU A CA 1
ATOM 1455 C C . GLU A 1 187 ? -0.481 -8.754 0.436 1.00 77.19 187 GLU A C 1
ATOM 1457 O O . GLU A 1 187 ? -1.244 -8.227 -0.368 1.00 77.19 187 GLU A O 1
ATOM 1462 N N . HIS A 1 188 ? -0.907 -9.262 1.592 1.00 82.75 188 HIS A N 1
ATOM 1463 C CA . HIS A 1 188 ? -2.286 -9.210 2.079 1.00 82.75 188 HIS A CA 1
ATOM 1464 C C . HIS A 1 188 ? -2.327 -9.491 3.587 1.00 82.75 188 HIS A C 1
ATOM 1466 O O . HIS A 1 188 ? -1.352 -9.972 4.178 1.00 82.75 188 HIS A O 1
ATOM 1472 N N . SER A 1 189 ? -3.460 -9.177 4.211 1.00 87.50 189 SER A N 1
ATOM 1473 C CA . SER A 1 189 ? -3.739 -9.485 5.611 1.00 87.50 189 SER A CA 1
ATOM 1474 C C . SER A 1 189 ? -3.924 -10.985 5.830 1.00 87.50 189 SER A C 1
ATOM 1476 O O . SER A 1 189 ? -4.599 -11.662 5.054 1.00 87.50 189 SER A O 1
ATOM 1478 N N . LYS A 1 190 ? -3.357 -11.508 6.918 1.00 89.19 190 LYS A N 1
ATOM 1479 C CA . LYS A 1 190 ? -3.470 -12.917 7.321 1.00 89.19 190 LYS A CA 1
ATOM 1480 C C . LYS A 1 190 ? -3.870 -12.997 8.787 1.00 89.19 190 LYS A C 1
ATOM 1482 O O . LYS A 1 190 ? -3.376 -12.223 9.598 1.00 89.19 190 LYS A O 1
ATOM 1487 N N . GLY A 1 191 ? -4.739 -13.948 9.121 1.00 90.75 191 GLY A N 1
ATOM 1488 C CA . GLY A 1 191 ? -5.212 -14.128 10.492 1.00 90.75 191 GLY A CA 1
ATOM 1489 C C . GLY A 1 191 ? -6.050 -12.946 10.985 1.00 90.75 191 GLY A C 1
ATOM 1490 O O . GLY A 1 191 ? -6.922 -12.455 10.262 1.00 90.75 191 GLY A O 1
ATOM 1491 N N . PHE A 1 192 ? -5.791 -12.520 12.219 1.00 93.12 192 PHE A N 1
ATOM 1492 C CA . PHE A 1 192 ? -6.565 -11.511 12.938 1.00 93.12 192 PHE A CA 1
ATOM 1493 C C . PHE A 1 192 ? -5.794 -10.195 13.050 1.00 93.12 192 PHE A C 1
ATOM 1495 O O . PHE A 1 192 ? -4.603 -10.214 13.355 1.00 93.12 192 PHE A O 1
ATOM 1502 N N . ARG A 1 193 ? -6.492 -9.068 12.875 1.00 95.00 193 ARG A N 1
ATOM 1503 C CA . ARG A 1 193 ? -5.987 -7.749 13.293 1.00 95.00 193 ARG A CA 1
ATOM 1504 C C . ARG A 1 193 ? -6.160 -7.532 14.795 1.00 95.00 193 ARG A C 1
ATOM 1506 O O . ARG A 1 193 ? -7.005 -8.182 15.417 1.00 95.00 193 ARG A O 1
ATOM 1513 N N . HIS A 1 194 ? -5.442 -6.558 15.347 1.00 95.62 194 HIS A N 1
ATOM 1514 C CA . HIS A 1 194 ? -5.671 -6.100 16.714 1.00 95.62 194 HIS A CA 1
ATOM 1515 C C . HIS A 1 194 ? -7.025 -5.390 16.844 1.00 95.62 194 HIS A C 1
ATOM 1517 O O . HIS A 1 194 ? -7.402 -4.571 16.001 1.00 95.62 194 HIS A O 1
ATOM 1523 N N . ILE A 1 195 ? -7.760 -5.703 17.914 1.00 93.50 195 ILE A N 1
ATOM 1524 C CA . ILE A 1 195 ? -9.076 -5.123 18.204 1.00 93.50 195 ILE A CA 1
ATOM 1525 C C . ILE A 1 195 ? -9.057 -4.263 19.460 1.00 93.50 195 ILE A C 1
ATOM 1527 O O . ILE A 1 195 ? -8.331 -4.542 20.417 1.00 93.50 195 ILE A O 1
ATOM 1531 N N . ARG A 1 196 ? -9.926 -3.251 19.480 1.00 91.19 196 ARG A N 1
ATOM 1532 C CA . ARG A 1 196 ? -10.246 -2.519 20.703 1.00 91.19 196 ARG A CA 1
ATOM 1533 C C . ARG A 1 196 ? -10.947 -3.428 21.704 1.00 91.19 196 ARG A C 1
ATOM 1535 O O . ARG A 1 196 ? -11.730 -4.308 21.342 1.00 91.19 196 ARG A O 1
ATOM 1542 N N . VAL A 1 197 ? -10.675 -3.187 22.978 1.00 82.81 197 VAL A N 1
ATOM 1543 C CA . VAL A 1 197 ? -11.415 -3.794 24.086 1.00 82.81 197 VAL A CA 1
ATOM 1544 C C . VAL A 1 197 ? -12.598 -2.886 24.414 1.00 82.81 197 VAL A C 1
ATOM 1546 O O . VAL A 1 197 ? -12.432 -1.670 24.451 1.00 82.81 197 VAL A O 1
ATOM 1549 N N . GLY A 1 198 ? -13.788 -3.448 24.640 1.00 69.62 198 GLY A N 1
ATOM 1550 C CA . GLY A 1 198 ? -14.950 -2.653 25.054 1.00 69.62 198 GLY A CA 1
ATOM 1551 C C . GLY A 1 198 ? -14.640 -1.837 26.311 1.00 69.62 198 GLY A C 1
ATOM 1552 O O . GLY A 1 198 ? -13.959 -2.337 27.209 1.00 69.62 198 GLY A O 1
ATOM 1553 N N . SER A 1 199 ? -15.106 -0.586 26.343 1.00 59.47 199 SER A N 1
ATOM 1554 C CA . SER A 1 199 ? -14.877 0.327 27.465 1.00 59.47 199 SER A CA 1
ATOM 1555 C C . SER A 1 199 ? -15.446 -0.280 28.752 1.00 59.47 199 SER A C 1
ATOM 1557 O O . SER A 1 199 ? -16.643 -0.546 28.862 1.00 59.47 199 SER A O 1
ATOM 1559 N N . LEU A 1 200 ? -14.566 -0.551 29.712 1.00 55.44 200 LEU A N 1
ATOM 1560 C CA . LEU A 1 200 ? -14.940 -0.703 31.112 1.00 55.44 200 LEU A CA 1
ATOM 1561 C C . LEU A 1 200 ? -14.897 0.707 31.699 1.00 55.44 200 LEU A C 1
ATOM 1563 O O . LEU A 1 200 ? -13.926 1.412 31.443 1.00 55.44 200 LEU A O 1
ATOM 1567 N N . ASN A 1 201 ? -15.927 1.111 32.449 1.00 54.66 201 ASN A N 1
ATOM 1568 C CA . ASN A 1 201 ? -15.987 2.413 33.123 1.00 54.66 201 ASN A CA 1
ATOM 1569 C C . ASN A 1 201 ? -14.676 2.700 33.865 1.00 54.66 201 ASN A C 1
ATOM 1571 O O . ASN A 1 201 ? -14.461 2.198 34.967 1.00 54.66 201 ASN A O 1
ATOM 1575 N N . ASN A 1 202 ? -13.820 3.517 33.262 1.00 56.50 202 ASN A N 1
ATOM 1576 C CA . ASN A 1 202 ? -12.484 3.788 33.753 1.00 56.50 202 ASN A CA 1
ATOM 1577 C C . ASN A 1 202 ? -12.258 5.296 33.698 1.00 56.50 202 ASN A C 1
ATOM 1579 O O . ASN A 1 202 ? -11.587 5.803 32.810 1.00 56.50 202 ASN A O 1
ATOM 1583 N N . ASN A 1 203 ? -12.752 6.008 34.714 1.00 59.16 203 ASN A N 1
ATOM 1584 C CA . ASN A 1 203 ? -12.195 7.307 35.106 1.00 59.16 203 ASN A CA 1
ATOM 1585 C C . ASN A 1 203 ? -10.785 7.092 35.692 1.00 59.16 203 ASN A C 1
ATOM 1587 O O . ASN A 1 203 ? -10.534 7.374 36.863 1.00 59.16 203 ASN A O 1
ATOM 1591 N N . LYS A 1 204 ? -9.892 6.477 34.917 1.00 68.88 204 LYS A N 1
ATOM 1592 C CA . LYS A 1 204 ? -8.526 6.152 35.306 1.00 68.88 204 LYS A CA 1
ATOM 1593 C C . LYS A 1 204 ? -7.602 7.017 34.469 1.00 68.88 204 LYS A C 1
ATOM 1595 O O . LYS A 1 204 ? -7.751 7.084 33.255 1.00 68.88 204 LYS A O 1
ATOM 1600 N N . GLU A 1 205 ? -6.671 7.687 35.133 1.00 75.44 205 GLU A N 1
ATOM 1601 C CA . GLU A 1 205 ? -5.612 8.415 34.444 1.00 75.44 205 GLU A CA 1
ATOM 1602 C C . GLU A 1 205 ? -4.811 7.456 33.555 1.00 75.44 205 GLU A C 1
ATOM 1604 O O . GLU A 1 205 ? -4.572 6.302 33.933 1.00 75.44 205 GLU A O 1
ATOM 1609 N N . LYS A 1 206 ? -4.416 7.947 32.374 1.00 80.12 206 LYS A N 1
ATOM 1610 C CA . LYS A 1 206 ? -3.600 7.204 31.408 1.00 80.12 206 LYS A CA 1
ATOM 1611 C C . LYS A 1 206 ? -2.305 6.748 32.075 1.00 80.12 206 LYS A C 1
ATOM 1613 O O . LYS A 1 206 ? -1.612 7.557 32.697 1.00 80.12 206 LYS A O 1
ATOM 1618 N N . SER A 1 207 ? -1.956 5.474 31.926 1.00 87.94 207 SER A N 1
ATOM 1619 C CA . SER A 1 207 ? -0.669 4.985 32.428 1.00 87.94 207 SER A CA 1
ATOM 1620 C C . SER A 1 207 ? 0.489 5.516 31.574 1.00 87.94 207 SER A C 1
ATOM 1622 O O . SER A 1 207 ? 0.312 5.870 30.406 1.00 87.94 207 SER A O 1
ATOM 1624 N N . ALA A 1 208 ? 1.702 5.547 32.132 1.00 89.81 208 ALA A N 1
ATOM 1625 C CA . ALA A 1 208 ? 2.892 5.948 31.378 1.00 89.81 208 ALA A CA 1
ATOM 1626 C C . ALA A 1 208 ? 3.119 5.048 30.147 1.00 89.81 208 ALA A C 1
ATOM 1628 O O . ALA A 1 208 ? 3.502 5.528 29.083 1.00 89.81 208 ALA A O 1
ATOM 1629 N N . GLU A 1 209 ? 2.835 3.750 30.267 1.00 90.50 209 GLU A N 1
ATOM 1630 C CA . GLU A 1 209 ? 2.926 2.787 29.169 1.00 90.50 209 GLU A CA 1
ATOM 1631 C C . GLU A 1 209 ? 1.910 3.075 28.060 1.00 90.50 209 GLU A C 1
ATOM 1633 O O . GLU A 1 209 ? 2.239 2.927 26.883 1.00 90.50 209 GLU A O 1
ATOM 1638 N N . GLU A 1 210 ? 0.695 3.499 28.415 1.00 90.38 210 GLU A N 1
ATOM 1639 C CA . GLU A 1 210 ? -0.333 3.870 27.441 1.00 90.38 210 GLU A CA 1
ATOM 1640 C C . GLU A 1 210 ? 0.058 5.132 26.669 1.00 90.38 210 GLU A C 1
ATOM 1642 O O . GLU A 1 210 ? -0.078 5.156 25.448 1.00 90.38 210 GLU A O 1
ATOM 1647 N N . VAL A 1 211 ? 0.623 6.136 27.348 1.00 91.31 211 VAL A N 1
ATOM 1648 C CA . VAL A 1 211 ? 1.136 7.357 26.702 1.00 91.31 211 VAL A CA 1
ATOM 1649 C C . VAL A 1 211 ? 2.264 7.026 25.720 1.00 91.31 211 VAL A C 1
ATOM 1651 O O . VAL A 1 211 ? 2.207 7.421 24.557 1.00 91.31 211 VAL A O 1
ATOM 1654 N N . ILE A 1 212 ? 3.254 6.235 26.150 1.00 94.44 212 ILE A N 1
ATOM 1655 C CA . ILE A 1 212 ? 4.362 5.792 25.285 1.00 94.44 212 ILE A CA 1
ATOM 1656 C C . ILE A 1 212 ? 3.830 5.013 24.075 1.00 94.44 212 ILE A C 1
ATOM 1658 O O . ILE A 1 212 ? 4.329 5.148 22.954 1.00 94.44 212 ILE A O 1
ATOM 1662 N N . TRP A 1 213 ? 2.815 4.174 24.288 1.00 94.81 213 TRP A N 1
ATOM 1663 C CA . TRP A 1 213 ? 2.191 3.416 23.214 1.00 94.81 213 TRP A CA 1
ATOM 1664 C C . TRP A 1 213 ? 1.464 4.326 22.212 1.00 94.81 213 TRP A C 1
ATOM 1666 O O . TRP A 1 213 ? 1.620 4.118 21.008 1.00 94.81 213 TRP A O 1
ATOM 1676 N N . GLU A 1 214 ? 0.730 5.347 22.671 1.00 95.00 214 GLU A N 1
ATOM 1677 C CA . GLU A 1 214 ? 0.055 6.314 21.792 1.00 95.00 214 GLU A CA 1
ATOM 1678 C C . GLU A 1 214 ? 1.054 7.067 20.914 1.00 95.00 214 GLU A C 1
ATOM 1680 O O . GLU A 1 214 ? 0.872 7.144 19.699 1.00 95.00 214 GLU A O 1
ATOM 1685 N N . GLU A 1 215 ? 2.139 7.569 21.508 1.00 96.31 215 GLU A N 1
ATOM 1686 C CA . GLU A 1 215 ? 3.203 8.260 20.775 1.00 96.31 215 GLU A CA 1
ATOM 1687 C C . GLU A 1 215 ? 3.840 7.349 19.720 1.00 96.31 215 GLU A C 1
ATOM 1689 O O . GLU A 1 215 ? 4.111 7.768 18.588 1.00 96.31 215 GLU A O 1
ATOM 1694 N N . LYS A 1 216 ? 4.045 6.072 20.056 1.00 97.75 216 LYS A N 1
ATOM 1695 C CA . LYS A 1 216 ? 4.570 5.078 19.118 1.00 97.75 216 LYS A CA 1
ATOM 1696 C C . LYS A 1 216 ? 3.594 4.792 17.976 1.00 97.75 216 LYS A C 1
ATOM 1698 O O . LYS A 1 216 ? 4.029 4.699 16.826 1.00 97.75 216 LYS A O 1
ATOM 1703 N N . LEU A 1 217 ? 2.301 4.657 18.269 1.00 97.69 217 LEU A N 1
ATOM 1704 C CA . LEU A 1 217 ? 1.268 4.447 17.253 1.00 97.69 217 LEU A CA 1
ATOM 1705 C C . LEU A 1 217 ? 1.261 5.616 16.266 1.00 97.69 217 LEU A C 1
ATOM 1707 O O . LEU A 1 217 ? 1.371 5.427 15.052 1.00 97.69 217 LEU A O 1
ATOM 1711 N N . ASP A 1 218 ? 1.210 6.830 16.810 1.00 97.94 218 ASP A N 1
ATOM 1712 C CA . ASP A 1 218 ? 1.098 8.049 16.026 1.00 97.94 218 ASP A CA 1
ATOM 1713 C C . ASP A 1 218 ? 2.345 8.270 15.175 1.00 97.94 218 ASP A C 1
ATOM 1715 O O . ASP A 1 218 ? 2.230 8.494 13.972 1.00 97.94 218 ASP A O 1
ATOM 1719 N N . SER A 1 219 ? 3.538 8.151 15.762 1.00 97.88 219 SER A N 1
ATOM 1720 C CA . SER A 1 219 ? 4.803 8.290 15.033 1.00 97.88 219 SER A CA 1
ATOM 1721 C C . SER A 1 219 ? 4.960 7.240 13.932 1.00 97.88 219 SER A C 1
ATOM 1723 O O . SER A 1 219 ? 5.395 7.583 12.832 1.00 97.88 219 SER A O 1
ATOM 1725 N N . THR A 1 220 ? 4.540 5.993 14.173 1.00 97.81 220 THR A N 1
ATOM 1726 C CA . THR A 1 220 ? 4.566 4.924 13.161 1.00 97.81 220 THR A CA 1
ATOM 1727 C C . THR A 1 220 ? 3.731 5.307 11.942 1.00 97.81 220 THR A C 1
ATOM 1729 O O . THR A 1 220 ? 4.203 5.250 10.801 1.00 97.81 220 THR A O 1
ATOM 1732 N N . TRP A 1 221 ? 2.492 5.743 12.164 1.00 97.81 221 TRP A N 1
ATOM 1733 C CA . TRP A 1 221 ? 1.597 6.081 11.065 1.00 97.81 221 TRP A CA 1
ATOM 1734 C C . TRP A 1 221 ? 1.914 7.431 10.426 1.00 97.81 221 TRP A C 1
ATOM 1736 O O . TRP A 1 221 ? 1.786 7.558 9.210 1.00 97.81 221 TRP A O 1
ATOM 1746 N N . GLN A 1 222 ? 2.440 8.399 11.179 1.00 97.81 222 GLN A N 1
ATOM 1747 C CA . GLN A 1 222 ? 2.983 9.635 10.615 1.00 97.81 222 GLN A CA 1
ATOM 1748 C C . GLN A 1 222 ? 4.187 9.360 9.712 1.00 97.81 222 GLN A C 1
ATOM 1750 O O . GLN A 1 222 ? 4.236 9.871 8.593 1.00 97.81 222 GLN A O 1
ATOM 1755 N N . ALA A 1 223 ? 5.123 8.503 10.127 1.00 95.88 223 ALA A N 1
ATOM 1756 C CA . ALA A 1 223 ? 6.232 8.088 9.271 1.00 95.88 223 ALA A CA 1
ATOM 1757 C C . ALA A 1 223 ? 5.717 7.431 7.983 1.00 95.88 223 ALA A C 1
ATOM 1759 O O . ALA A 1 223 ? 6.205 7.7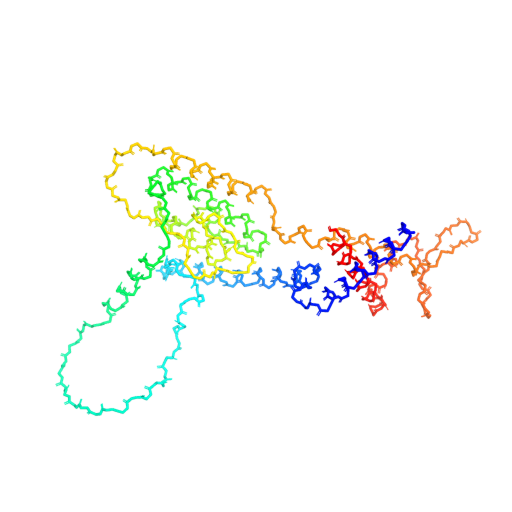32 6.894 1.00 95.88 223 ALA A O 1
ATOM 1760 N N . ARG A 1 224 ? 4.670 6.598 8.072 1.00 94.88 224 ARG A N 1
ATOM 1761 C CA . ARG A 1 224 ? 4.059 5.994 6.883 1.00 94.88 224 ARG A CA 1
ATOM 1762 C C . ARG A 1 224 ? 3.356 7.007 5.975 1.00 94.88 224 ARG A C 1
ATOM 1764 O O . ARG A 1 224 ? 3.388 6.825 4.755 1.00 94.88 224 ARG A O 1
ATOM 1771 N N . LEU A 1 225 ? 2.730 8.043 6.536 1.00 96.62 225 LEU A N 1
ATOM 1772 C CA . LEU A 1 225 ? 2.075 9.121 5.787 1.00 96.62 225 LEU A CA 1
ATOM 1773 C C . LEU A 1 225 ? 3.077 9.998 5.022 1.00 96.62 225 LEU A C 1
ATOM 1775 O O . LEU A 1 225 ? 2.808 10.388 3.886 1.00 96.62 225 LEU A O 1
ATOM 1779 N N . HIS A 1 226 ? 4.248 10.257 5.602 1.00 94.88 226 HIS A N 1
ATOM 1780 C CA . HIS A 1 226 ? 5.313 11.029 4.953 1.00 94.88 226 HIS A CA 1
ATOM 1781 C C . HIS A 1 226 ? 6.191 10.178 4.028 1.00 94.88 226 HIS A C 1
ATOM 1783 O O . HIS A 1 226 ? 6.757 10.692 3.068 1.00 94.88 226 HIS A O 1
ATOM 1789 N N . GLY A 1 227 ? 6.287 8.875 4.296 1.00 90.56 227 GLY A N 1
ATOM 1790 C CA . GLY A 1 227 ? 7.051 7.932 3.491 1.00 90.56 227 GLY A CA 1
ATOM 1791 C C . GLY A 1 227 ? 6.394 7.582 2.155 1.00 90.56 227 GLY A C 1
ATOM 1792 O O . GLY A 1 227 ? 5.355 8.116 1.762 1.00 90.56 227 GLY A O 1
ATOM 1793 N N . MET A 1 228 ? 7.006 6.631 1.465 1.00 89.12 228 MET A N 1
ATOM 1794 C CA . MET A 1 228 ? 6.528 6.054 0.208 1.00 89.12 228 MET A CA 1
ATOM 1795 C C . MET A 1 228 ? 6.241 4.561 0.380 1.00 89.12 228 MET A C 1
ATOM 1797 O O . MET A 1 228 ? 6.472 3.990 1.450 1.00 89.12 228 MET A O 1
ATOM 1801 N N . ASP A 1 229 ? 5.692 3.932 -0.657 1.00 88.81 229 ASP A N 1
ATOM 1802 C CA . ASP A 1 229 ? 5.508 2.487 -0.661 1.00 88.81 229 ASP A CA 1
ATOM 1803 C C . ASP A 1 229 ? 6.859 1.780 -0.451 1.00 88.81 229 ASP A C 1
ATOM 1805 O O . ASP A 1 229 ? 7.806 2.098 -1.169 1.00 88.81 229 ASP A O 1
ATOM 1809 N N . PRO A 1 230 ? 6.974 0.818 0.485 1.00 84.44 230 PRO A N 1
ATOM 1810 C CA . PRO A 1 230 ? 8.225 0.098 0.712 1.00 84.44 230 PRO A CA 1
ATOM 1811 C C . PRO A 1 230 ? 8.791 -0.607 -0.530 1.00 84.44 230 PRO A C 1
ATOM 1813 O O . PRO A 1 230 ? 9.996 -0.836 -0.584 1.00 84.44 230 PRO A O 1
ATOM 1816 N N . LEU A 1 231 ? 7.954 -0.949 -1.519 1.00 82.06 231 LEU A N 1
ATOM 1817 C CA . LEU A 1 231 ? 8.409 -1.552 -2.773 1.00 82.06 231 LEU A CA 1
ATOM 1818 C C . LEU A 1 231 ? 8.990 -0.533 -3.761 1.00 82.06 231 LEU A C 1
ATOM 1820 O O . LEU A 1 231 ? 9.867 -0.905 -4.531 1.00 82.06 231 LEU A O 1
ATOM 1824 N N . GLU A 1 232 ? 8.562 0.733 -3.743 1.00 84.25 232 GLU A N 1
ATOM 1825 C CA . GLU A 1 232 ? 9.033 1.742 -4.709 1.00 84.25 232 GLU A CA 1
ATOM 1826 C C . GLU A 1 232 ? 10.558 1.961 -4.706 1.00 84.25 232 GLU A C 1
ATOM 1828 O O . GLU A 1 232 ? 11.155 1.862 -5.781 1.00 84.25 232 GLU A O 1
ATOM 1833 N N . PRO A 1 233 ? 11.248 2.166 -3.562 1.00 78.38 233 PRO A N 1
ATOM 1834 C CA . PRO A 1 233 ? 12.705 2.306 -3.579 1.00 78.38 233 PRO A CA 1
ATOM 1835 C C . PRO A 1 233 ? 13.408 1.028 -4.063 1.00 78.38 233 PRO A C 1
ATOM 1837 O O . PRO A 1 233 ? 14.481 1.107 -4.655 1.00 78.38 233 PRO A O 1
ATOM 1840 N N . MET A 1 234 ? 12.787 -0.144 -3.885 1.00 76.69 234 MET A N 1
ATOM 1841 C CA . MET A 1 234 ? 13.328 -1.433 -4.334 1.00 76.69 234 MET A CA 1
ATOM 1842 C C . MET A 1 234 ? 13.159 -1.677 -5.839 1.00 76.69 234 MET A C 1
ATOM 1844 O O . MET A 1 234 ? 13.799 -2.569 -6.390 1.00 76.69 234 MET A O 1
ATOM 1848 N N . LEU A 1 235 ? 12.312 -0.907 -6.529 1.00 73.56 235 LEU A N 1
ATOM 1849 C CA . LEU A 1 235 ? 12.175 -1.004 -7.985 1.00 73.56 235 LEU A CA 1
ATOM 1850 C C . LEU A 1 235 ? 13.349 -0.366 -8.719 1.00 73.56 235 LEU A C 1
ATOM 1852 O O . LEU A 1 235 ? 13.564 -0.677 -9.891 1.00 73.56 235 LEU A O 1
ATOM 1856 N N . VAL A 1 236 ? 14.099 0.518 -8.045 1.00 75.31 236 VAL A N 1
ATOM 1857 C CA . VAL A 1 236 ? 15.357 1.090 -8.544 1.00 75.31 236 VAL A CA 1
ATOM 1858 C C . VAL A 1 236 ? 15.169 1.681 -9.959 1.00 75.31 236 VAL A C 1
ATOM 1860 O O . VAL A 1 236 ? 16.062 1.634 -10.802 1.00 75.31 236 VAL A O 1
ATOM 1863 N N . ARG A 1 237 ? 13.968 2.225 -10.247 1.00 77.25 237 ARG A N 1
ATOM 1864 C CA . ARG A 1 237 ? 13.510 2.563 -11.611 1.00 77.25 237 ARG A CA 1
ATOM 1865 C C . ARG A 1 237 ? 14.431 3.561 -12.302 1.00 77.25 237 ARG A C 1
ATOM 1867 O O . ARG A 1 237 ? 14.762 3.376 -13.468 1.00 77.25 237 ARG A O 1
ATOM 1874 N N . GLU A 1 238 ? 14.851 4.598 -11.582 1.00 77.94 238 GLU A N 1
ATOM 1875 C CA . GLU A 1 238 ? 15.733 5.646 -12.111 1.00 77.94 238 GLU A CA 1
ATOM 1876 C C . GLU A 1 238 ? 17.108 5.090 -12.486 1.00 77.94 238 GLU A C 1
ATOM 1878 O O . GLU A 1 238 ? 17.626 5.367 -13.566 1.00 77.94 238 GLU A O 1
ATOM 1883 N N . ARG A 1 239 ? 17.678 4.234 -11.635 1.00 80.06 239 ARG A N 1
ATOM 1884 C CA . ARG A 1 239 ? 18.962 3.583 -11.912 1.00 80.06 239 ARG A CA 1
ATOM 1885 C C . ARG A 1 239 ? 18.830 2.531 -13.015 1.00 80.06 239 ARG A C 1
ATOM 1887 O O . ARG A 1 239 ? 19.713 2.454 -13.858 1.00 80.06 239 ARG A O 1
ATOM 1894 N N . LEU A 1 240 ? 17.729 1.777 -13.078 1.00 81.56 240 LEU A N 1
ATOM 1895 C CA . LEU A 1 240 ? 17.442 0.876 -14.202 1.00 81.56 240 LEU A CA 1
ATOM 1896 C C . LEU A 1 240 ? 17.369 1.635 -15.522 1.00 81.56 240 LEU A C 1
ATOM 1898 O O . LEU A 1 240 ? 17.926 1.185 -16.519 1.00 81.56 240 LEU A O 1
ATOM 1902 N N . GLU A 1 241 ? 16.728 2.796 -15.522 1.00 82.81 241 GLU A N 1
ATOM 1903 C CA . GLU A 1 241 ? 16.654 3.658 -16.690 1.00 82.81 241 GLU A CA 1
ATOM 1904 C C . GLU A 1 241 ? 18.040 4.165 -17.118 1.00 82.81 241 GLU A C 1
ATOM 1906 O O . GLU A 1 241 ? 18.403 4.035 -18.286 1.00 82.81 241 GLU A O 1
ATOM 1911 N N . ALA A 1 242 ? 18.861 4.627 -16.171 1.00 84.31 242 ALA A N 1
ATOM 1912 C CA . ALA A 1 242 ? 20.232 5.053 -16.449 1.00 84.31 242 ALA A CA 1
ATOM 1913 C C . ALA A 1 242 ? 21.098 3.920 -17.035 1.00 84.31 242 ALA A C 1
ATOM 1915 O O . ALA A 1 242 ? 21.774 4.126 -18.041 1.00 84.31 242 ALA A O 1
ATOM 1916 N N . VAL A 1 243 ? 21.024 2.707 -16.471 1.00 85.50 243 VAL A N 1
ATOM 1917 C CA . VAL A 1 243 ? 21.777 1.541 -16.972 1.00 85.50 243 VAL A CA 1
ATOM 1918 C C . VAL A 1 243 ? 21.280 1.117 -18.359 1.00 85.50 243 VAL A C 1
ATOM 1920 O O . VAL A 1 243 ? 22.083 0.798 -19.235 1.00 85.50 243 VAL A O 1
ATOM 1923 N N . ILE A 1 244 ? 19.964 1.146 -18.610 1.00 84.75 244 ILE A N 1
ATOM 1924 C CA . ILE A 1 244 ? 19.407 0.882 -19.948 1.00 84.75 244 ILE A CA 1
ATOM 1925 C C . ILE A 1 244 ? 19.902 1.926 -20.950 1.00 84.75 244 ILE A C 1
ATOM 1927 O O . ILE A 1 244 ? 20.212 1.576 -22.094 1.00 84.75 244 ILE A O 1
ATOM 1931 N N . GLU A 1 245 ? 19.937 3.199 -20.559 1.00 83.88 245 GLU A N 1
ATOM 1932 C CA . GLU A 1 245 ? 20.434 4.273 -21.409 1.00 83.88 245 GLU A CA 1
ATOM 1933 C C . GLU A 1 245 ? 21.909 4.051 -21.749 1.00 83.88 245 GLU A C 1
ATOM 1935 O O . GLU A 1 245 ? 22.243 3.974 -22.933 1.00 83.88 245 GLU A O 1
ATOM 1940 N N . GLU A 1 246 ? 22.754 3.836 -20.738 1.00 86.38 246 GLU A N 1
ATOM 1941 C CA . GLU A 1 246 ? 24.181 3.543 -20.889 1.00 86.38 246 GLU A CA 1
ATOM 1942 C C . GLU A 1 246 ? 24.417 2.337 -21.811 1.00 86.38 246 GLU A C 1
ATOM 1944 O O . GLU A 1 246 ? 25.111 2.435 -22.827 1.00 86.38 246 GLU A O 1
ATOM 1949 N N . ALA A 1 247 ? 23.743 1.217 -21.543 1.00 86.38 247 ALA A N 1
ATOM 1950 C CA . ALA A 1 247 ? 23.861 0.003 -22.342 1.00 86.38 247 ALA A CA 1
ATOM 1951 C C . ALA A 1 247 ? 23.353 0.182 -23.787 1.00 86.38 247 ALA A C 1
ATOM 1953 O O . ALA A 1 247 ? 23.849 -0.469 -24.713 1.00 86.38 247 ALA A O 1
ATOM 1954 N N . SER A 1 248 ? 22.392 1.086 -24.015 1.00 84.56 248 SER A N 1
ATOM 1955 C CA . SER A 1 248 ? 21.900 1.409 -25.360 1.00 84.56 248 SER A CA 1
ATOM 1956 C C . SER A 1 248 ? 22.953 2.132 -26.211 1.00 84.56 248 SER A C 1
ATOM 1958 O O . SER A 1 248 ? 22.934 1.980 -27.438 1.00 84.56 248 SER A O 1
ATOM 1960 N N . TYR A 1 249 ? 23.905 2.857 -25.603 1.00 83.38 249 TYR A N 1
ATOM 1961 C CA . TYR A 1 249 ? 24.987 3.533 -26.337 1.00 83.38 249 TYR A CA 1
ATOM 1962 C C . TYR A 1 249 ? 25.907 2.556 -27.079 1.00 83.38 249 TYR A C 1
ATOM 1964 O O . TYR A 1 249 ? 26.454 2.922 -28.120 1.0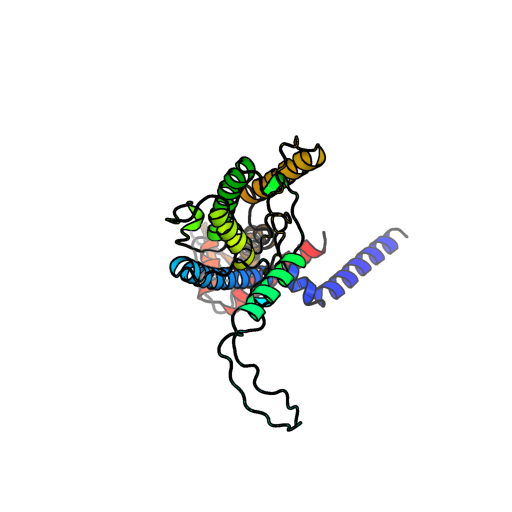0 83.38 249 TYR A O 1
ATOM 1972 N N . HIS A 1 250 ? 26.023 1.295 -26.644 1.00 85.94 250 HIS A N 1
ATOM 1973 C CA . HIS A 1 250 ? 26.781 0.274 -27.384 1.00 85.94 250 HIS A CA 1
ATOM 1974 C C . HIS A 1 250 ? 26.240 0.015 -28.794 1.00 85.94 250 HIS A C 1
ATOM 1976 O O . HIS A 1 250 ? 26.977 -0.427 -29.675 1.00 85.94 250 HIS A O 1
ATOM 1982 N N . TYR A 1 251 ? 24.966 0.324 -29.031 1.00 86.50 251 TYR A N 1
ATOM 1983 C CA . TYR A 1 251 ? 24.336 0.203 -30.339 1.00 86.50 251 TYR A CA 1
ATOM 1984 C C . TYR A 1 251 ? 24.351 1.521 -31.116 1.00 86.50 251 TYR A C 1
ATOM 1986 O O . TYR A 1 251 ? 23.632 1.644 -32.105 1.00 86.50 251 TYR A O 1
ATOM 1994 N N . ILE A 1 252 ? 25.148 2.514 -30.715 1.00 85.69 252 ILE A N 1
ATOM 1995 C CA . ILE A 1 252 ? 25.302 3.773 -31.446 1.00 85.69 252 ILE A CA 1
ATOM 1996 C C . ILE A 1 252 ? 26.526 3.710 -32.353 1.00 85.69 252 ILE A C 1
ATOM 1998 O O . ILE A 1 252 ? 27.657 3.531 -31.910 1.00 85.69 252 ILE A O 1
ATOM 2002 N N . ARG A 1 253 ? 26.313 3.976 -33.642 1.00 88.56 253 ARG A N 1
ATOM 2003 C CA . ARG A 1 253 ? 27.382 4.338 -34.578 1.00 88.56 253 ARG A CA 1
ATOM 2004 C C . ARG A 1 253 ? 27.453 5.852 -34.681 1.00 88.56 253 ARG A C 1
ATOM 2006 O O . ARG A 1 253 ? 26.573 6.474 -35.273 1.00 88.56 253 ARG A O 1
ATOM 2013 N N . LYS A 1 254 ? 28.493 6.450 -34.108 1.00 87.62 254 LYS A N 1
ATOM 2014 C CA . LYS A 1 254 ? 28.737 7.890 -34.212 1.00 87.62 254 LYS A CA 1
ATOM 2015 C C . LYS A 1 254 ? 29.383 8.196 -35.566 1.00 87.62 254 LYS A C 1
ATOM 2017 O O . LYS A 1 254 ? 30.444 7.669 -35.880 1.00 87.62 254 LYS A O 1
ATOM 2022 N N . ILE A 1 255 ? 28.721 9.014 -36.378 1.00 84.75 255 ILE A N 1
ATOM 2023 C CA . ILE A 1 255 ? 29.130 9.350 -37.746 1.00 84.75 255 ILE A CA 1
ATOM 2024 C C . ILE A 1 255 ? 29.292 10.866 -37.823 1.00 84.75 255 ILE A C 1
ATOM 2026 O O . ILE A 1 255 ? 28.386 11.600 -37.439 1.00 84.75 255 ILE A O 1
ATOM 2030 N N . CYS A 1 256 ? 30.434 11.345 -38.307 1.00 82.62 256 CYS A N 1
ATOM 2031 C CA . CYS A 1 256 ? 30.644 12.766 -38.573 1.00 82.62 256 CYS A CA 1
ATOM 2032 C C . CYS A 1 256 ? 30.286 13.053 -40.036 1.00 82.62 256 CYS A C 1
ATOM 2034 O O . CYS A 1 256 ? 30.829 12.414 -40.939 1.00 82.62 256 CYS A O 1
ATOM 2036 N N . ASP A 1 257 ? 29.337 13.958 -40.275 1.00 76.00 257 ASP A N 1
ATOM 2037 C CA . ASP A 1 257 ? 28.976 14.386 -41.627 1.00 76.00 257 ASP A CA 1
ATOM 2038 C C . ASP A 1 257 ? 30.071 15.291 -42.223 1.00 76.00 257 ASP A C 1
ATOM 2040 O O . ASP A 1 257 ? 30.868 15.899 -41.511 1.00 76.00 257 ASP A O 1
ATOM 2044 N N . LYS A 1 258 ? 30.066 15.456 -43.547 1.00 75.75 258 LYS A N 1
ATOM 2045 C CA . LYS A 1 258 ? 30.965 16.337 -44.311 1.00 75.75 258 LYS A CA 1
ATOM 2046 C C . LYS A 1 258 ? 30.885 17.810 -43.886 1.00 75.75 258 LYS A C 1
ATOM 2048 O O . LYS A 1 258 ? 31.773 18.584 -44.216 1.00 75.75 258 LYS A O 1
ATOM 2053 N N . LYS A 1 259 ? 29.824 18.193 -43.166 1.00 79.62 259 LYS A N 1
ATOM 2054 C CA . LYS A 1 259 ? 29.631 19.519 -42.556 1.00 79.62 259 LYS A CA 1
ATOM 2055 C C . LYS A 1 259 ? 30.115 19.608 -41.098 1.00 79.62 259 LYS A C 1
ATOM 2057 O O . LYS A 1 259 ? 29.799 20.584 -40.433 1.00 79.62 259 LYS A O 1
ATOM 2062 N N . TYR A 1 260 ? 30.844 18.607 -40.596 1.00 66.31 260 TYR A N 1
ATOM 2063 C CA . TYR A 1 260 ? 31.255 18.481 -39.188 1.00 66.31 260 TYR A CA 1
ATOM 2064 C C . TYR A 1 260 ? 30.090 18.349 -38.189 1.00 66.31 260 TYR A C 1
ATOM 2066 O O . TYR A 1 260 ? 30.254 18.565 -36.990 1.00 66.31 260 TYR A O 1
ATOM 2074 N N . GLU A 1 261 ? 28.908 17.948 -38.662 1.00 79.75 261 GLU A N 1
ATOM 2075 C CA . GLU A 1 261 ? 27.756 17.660 -37.807 1.00 79.75 261 GLU A CA 1
ATOM 2076 C C . GLU A 1 261 ? 27.756 16.189 -37.382 1.00 79.75 261 GLU A C 1
ATOM 2078 O O . GLU A 1 261 ? 27.850 15.281 -38.214 1.00 79.75 261 GLU A O 1
ATOM 2083 N N . TRP A 1 262 ? 27.610 15.934 -36.082 1.00 84.88 262 TRP A N 1
ATOM 2084 C CA . TRP A 1 262 ? 27.475 14.575 -35.566 1.00 84.88 262 TRP A CA 1
ATOM 2085 C C . TRP A 1 262 ? 26.092 14.000 -35.877 1.00 84.88 262 TRP A C 1
ATOM 2087 O O . TRP A 1 262 ? 25.060 14.580 -35.543 1.00 84.88 262 TRP A O 1
ATOM 2097 N N . LYS A 1 263 ? 26.080 12.809 -36.471 1.00 88.25 263 LYS A N 1
ATOM 2098 C CA . LYS A 1 263 ? 24.901 11.968 -36.676 1.00 88.25 263 LYS A CA 1
ATOM 2099 C C . LYS A 1 263 ? 25.069 10.654 -35.926 1.00 88.25 263 LYS A C 1
ATOM 2101 O O . LYS A 1 263 ? 26.168 10.113 -35.808 1.00 88.25 263 LYS A O 1
ATOM 2106 N N . TYR A 1 264 ? 23.955 10.123 -35.443 1.00 88.75 264 TYR A N 1
ATOM 2107 C CA . TYR A 1 264 ? 23.914 8.919 -34.618 1.00 88.75 264 TYR A CA 1
ATOM 2108 C C . TYR A 1 264 ? 23.151 7.829 -35.367 1.00 88.75 264 TYR A C 1
ATOM 2110 O O . TYR A 1 264 ? 21.948 7.941 -35.584 1.00 88.75 264 TYR A O 1
ATOM 2118 N N . GLY A 1 265 ? 23.856 6.799 -35.825 1.00 89.25 265 GLY A N 1
ATOM 2119 C CA . GLY A 1 265 ? 23.284 5.663 -36.542 1.00 89.25 265 GLY A CA 1
ATOM 2120 C C . GLY A 1 265 ? 22.973 4.482 -35.634 1.00 89.25 265 GLY A C 1
ATOM 2121 O O . GLY A 1 265 ? 23.694 4.231 -34.672 1.00 89.25 265 GLY A O 1
ATOM 2122 N N . CYS A 1 266 ? 21.930 3.722 -35.964 1.00 92.00 266 CYS A N 1
ATOM 2123 C CA . CYS A 1 266 ? 21.646 2.456 -35.291 1.00 92.00 266 CYS A CA 1
ATOM 2124 C C . CYS A 1 266 ? 22.687 1.399 -35.658 1.00 92.00 266 CYS A C 1
ATOM 2126 O O . CYS A 1 266 ? 22.810 1.051 -36.822 1.00 92.00 266 CYS A O 1
ATOM 2128 N N . GLY A 1 267 ? 23.397 0.864 -34.671 1.00 89.81 267 GLY A N 1
ATOM 2129 C CA . GLY A 1 267 ? 24.485 -0.104 -34.791 1.00 89.81 267 GLY A CA 1
ATOM 2130 C C . GLY A 1 267 ? 24.075 -1.531 -35.134 1.00 89.81 267 GLY A C 1
ATOM 2131 O O . GLY A 1 267 ? 24.949 -2.337 -35.439 1.00 89.81 267 GLY A O 1
ATOM 2132 N N . ILE A 1 268 ? 22.778 -1.843 -35.140 1.00 89.31 268 ILE A N 1
ATOM 2133 C CA . ILE A 1 268 ? 22.294 -3.198 -35.411 1.00 89.31 268 ILE A CA 1
ATOM 2134 C C . ILE A 1 268 ? 22.562 -3.574 -36.880 1.00 89.31 268 ILE A C 1
ATOM 2136 O O . ILE A 1 268 ? 22.285 -2.767 -37.778 1.00 89.31 268 ILE A O 1
ATOM 2140 N N . PRO A 1 269 ? 23.105 -4.779 -37.150 1.00 89.25 269 PRO A N 1
ATOM 2141 C CA . PRO A 1 269 ? 23.303 -5.267 -38.511 1.00 89.25 269 PRO A CA 1
ATOM 2142 C C . PRO A 1 269 ? 22.002 -5.226 -39.319 1.00 89.25 269 PRO A C 1
ATOM 2144 O O . PRO A 1 269 ? 20.948 -5.627 -38.837 1.00 89.25 269 PRO A O 1
ATOM 2147 N N . GLY A 1 270 ? 22.065 -4.705 -40.544 1.00 87.19 270 GLY A N 1
ATOM 2148 C CA . GLY A 1 270 ? 20.885 -4.535 -41.400 1.00 87.19 270 GLY A CA 1
ATOM 2149 C C . GLY A 1 270 ? 20.036 -3.289 -41.106 1.00 87.19 270 GLY A C 1
ATOM 2150 O O . GLY A 1 270 ? 19.108 -3.010 -41.861 1.00 87.19 270 GLY A O 1
ATOM 2151 N N . CYS A 1 271 ? 20.359 -2.491 -40.078 1.00 91.25 271 CYS A N 1
ATOM 2152 C CA . CYS A 1 271 ? 19.688 -1.216 -39.818 1.00 91.25 271 CYS A CA 1
ATOM 2153 C C . CYS A 1 271 ? 20.517 -0.006 -40.282 1.00 91.25 271 CYS A C 1
ATOM 2155 O O . CYS A 1 271 ? 21.674 0.178 -39.893 1.00 91.25 271 CYS A O 1
ATOM 2157 N N . ALA A 1 272 ? 19.892 0.859 -41.087 1.00 90.62 272 ALA A N 1
ATOM 2158 C CA . ALA A 1 272 ? 20.500 2.067 -41.657 1.00 90.62 272 ALA A CA 1
ATOM 2159 C C . ALA A 1 272 ? 19.907 3.384 -41.109 1.00 90.62 272 ALA A C 1
ATOM 2161 O O . ALA A 1 272 ? 20.159 4.455 -41.659 1.00 90.62 272 ALA A O 1
ATOM 2162 N N . LYS A 1 273 ? 19.092 3.336 -40.043 1.00 90.75 273 LYS A N 1
ATOM 2163 C CA . LYS A 1 273 ? 18.471 4.540 -39.464 1.00 90.75 273 LYS A CA 1
ATOM 2164 C C . LYS A 1 273 ? 19.518 5.461 -38.830 1.00 90.75 273 LYS A C 1
ATOM 2166 O O . LYS A 1 273 ? 20.407 4.999 -38.117 1.00 90.75 273 LYS A O 1
ATOM 2171 N N . LEU A 1 274 ? 19.365 6.764 -39.076 1.00 89.81 274 LEU A N 1
ATOM 2172 C CA . LEU A 1 274 ? 20.218 7.842 -38.575 1.00 89.81 274 LEU A CA 1
ATOM 2173 C C . LEU A 1 274 ? 19.377 8.880 -37.830 1.00 89.81 274 LEU A C 1
ATOM 2175 O O . LEU A 1 274 ? 18.252 9.182 -38.231 1.00 89.81 274 LEU A O 1
ATOM 2179 N N . PHE A 1 275 ? 19.954 9.453 -36.781 1.00 89.62 275 PHE A N 1
ATOM 2180 C CA . PHE A 1 275 ? 19.322 10.410 -35.884 1.00 89.62 275 PHE A CA 1
ATOM 2181 C C . PHE A 1 275 ? 20.238 11.607 -35.626 1.00 89.62 275 PHE A C 1
ATOM 2183 O O . PHE A 1 275 ? 21.456 11.531 -35.801 1.00 89.62 275 PHE A O 1
ATOM 2190 N N . ARG A 1 276 ? 19.637 12.721 -35.196 1.00 86.81 276 ARG A N 1
ATOM 2191 C CA . ARG A 1 276 ? 20.355 13.953 -34.821 1.00 86.81 276 ARG A CA 1
ATOM 2192 C C . ARG A 1 276 ? 20.869 13.938 -33.378 1.00 86.81 276 ARG A C 1
ATOM 2194 O O . ARG A 1 276 ? 21.785 14.682 -33.066 1.00 86.81 276 ARG A O 1
ATOM 2201 N N . ALA A 1 277 ? 20.305 13.081 -32.530 1.00 84.19 277 ALA A N 1
ATOM 2202 C CA . ALA A 1 277 ? 20.692 12.922 -31.133 1.00 84.19 277 ALA A CA 1
ATOM 2203 C C . ALA A 1 277 ? 20.621 11.436 -30.723 1.00 84.19 277 ALA A C 1
ATOM 2205 O O . ALA A 1 277 ? 19.825 10.688 -31.310 1.00 84.19 277 ALA A O 1
ATOM 2206 N N . PRO A 1 278 ? 21.435 10.998 -29.745 1.00 81.88 278 PRO A N 1
ATOM 2207 C CA . PRO A 1 278 ? 21.492 9.606 -29.297 1.00 81.88 278 PRO A CA 1
ATOM 2208 C C . PRO A 1 278 ? 20.188 9.128 -28.635 1.00 81.88 278 PRO A C 1
ATOM 2210 O O . PRO A 1 278 ? 19.795 7.978 -28.819 1.00 81.88 278 PRO A O 1
ATOM 2213 N N . GLU A 1 279 ? 19.446 10.014 -27.967 1.00 81.06 279 GLU A N 1
ATOM 2214 C CA . GLU A 1 279 ? 18.165 9.709 -27.306 1.00 81.06 279 GLU A CA 1
ATOM 2215 C C . GLU A 1 279 ? 17.088 9.129 -28.247 1.00 81.06 279 GLU A C 1
ATOM 2217 O O . GLU A 1 279 ? 16.267 8.294 -27.852 1.00 81.06 279 GLU A O 1
ATOM 2222 N N . PHE A 1 280 ? 17.103 9.509 -29.531 1.00 86.31 280 PHE A N 1
ATOM 2223 C CA . PHE A 1 280 ? 16.168 8.972 -30.522 1.00 86.31 280 PHE A CA 1
ATOM 2224 C C . PHE A 1 280 ? 16.477 7.523 -30.896 1.00 86.31 280 PHE A C 1
ATOM 2226 O O . PHE A 1 280 ? 15.571 6.799 -31.323 1.00 86.31 280 PHE A O 1
ATOM 2233 N N . LEU A 1 281 ? 17.723 7.073 -30.705 1.00 82.81 281 LEU A N 1
ATOM 2234 C CA . LEU A 1 281 ? 18.079 5.690 -30.970 1.00 82.81 281 LEU A CA 1
ATOM 2235 C C . LEU A 1 281 ? 17.346 4.756 -30.012 1.00 82.81 281 LEU A C 1
ATOM 2237 O O . LEU A 1 281 ? 16.832 3.734 -30.449 1.00 82.81 281 LEU A O 1
ATOM 2241 N N . ARG A 1 282 ? 17.233 5.113 -28.732 1.00 82.50 282 ARG A N 1
ATOM 2242 C CA . ARG A 1 282 ? 16.547 4.276 -27.744 1.00 82.50 282 ARG A CA 1
ATOM 2243 C C . ARG A 1 282 ? 15.085 4.027 -28.121 1.00 82.50 282 ARG A C 1
ATOM 2245 O O . ARG A 1 282 ? 14.620 2.888 -28.114 1.00 82.50 282 ARG A O 1
ATOM 2252 N N . LYS A 1 283 ? 14.373 5.083 -28.532 1.00 87.12 283 LYS A N 1
ATOM 2253 C CA . LYS A 1 283 ? 12.995 4.978 -29.050 1.00 87.12 283 LYS A CA 1
ATOM 2254 C C . LYS A 1 283 ? 12.929 4.086 -30.293 1.00 87.12 283 LYS A C 1
ATOM 2256 O O . LYS A 1 283 ? 11.994 3.305 -30.451 1.00 87.12 283 LYS A O 1
ATOM 2261 N N . HIS A 1 284 ? 13.936 4.172 -31.159 1.00 90.12 284 HIS A N 1
ATOM 2262 C CA . HIS A 1 284 ? 14.041 3.330 -32.343 1.00 90.12 284 HIS A CA 1
ATOM 2263 C C . HIS A 1 284 ? 14.331 1.857 -32.018 1.00 90.12 284 HIS A C 1
ATOM 2265 O O . HIS A 1 284 ? 13.657 0.997 -32.578 1.00 90.12 284 HIS A O 1
ATOM 2271 N N . LEU A 1 285 ? 15.264 1.563 -31.106 1.00 87.50 285 LEU A N 1
ATOM 2272 C CA . LEU A 1 285 ? 15.561 0.206 -30.641 1.00 87.50 285 LEU A CA 1
ATOM 2273 C C . LEU A 1 285 ? 14.301 -0.439 -30.067 1.00 87.50 285 LEU A C 1
ATOM 2275 O O . LEU A 1 285 ? 13.907 -1.507 -30.523 1.00 87.50 285 LEU A O 1
ATOM 2279 N N . ARG A 1 286 ? 13.595 0.272 -29.179 1.00 87.12 286 ARG A N 1
ATOM 2280 C CA . ARG A 1 286 ? 12.325 -0.190 -28.605 1.00 87.12 286 ARG A CA 1
ATOM 2281 C C . ARG A 1 286 ? 11.271 -0.510 -29.669 1.00 87.12 286 ARG A C 1
ATOM 2283 O O . ARG A 1 286 ? 10.571 -1.503 -29.549 1.00 87.12 286 ARG A O 1
ATOM 2290 N N . GLY A 1 287 ? 11.139 0.330 -30.697 1.00 87.56 287 GLY A N 1
ATOM 2291 C CA . GLY A 1 287 ? 10.070 0.191 -31.693 1.00 87.56 287 GLY A CA 1
ATOM 2292 C C . GLY A 1 287 ? 10.395 -0.685 -32.908 1.00 87.56 287 GLY A C 1
ATOM 2293 O O . GLY A 1 287 ? 9.475 -1.125 -33.593 1.00 87.56 287 GLY A O 1
ATOM 2294 N N . LYS A 1 288 ? 11.675 -0.882 -33.246 1.00 91.19 288 LYS A N 1
ATOM 2295 C CA . LYS A 1 288 ? 12.107 -1.571 -34.481 1.00 91.19 288 LYS A CA 1
ATOM 2296 C C . LYS A 1 288 ? 13.076 -2.726 -34.248 1.00 91.19 288 LYS A C 1
ATOM 2298 O O . LYS A 1 288 ? 13.272 -3.520 -35.161 1.00 91.19 288 LYS A O 1
ATOM 2303 N N . HIS A 1 289 ? 13.642 -2.839 -33.052 1.00 91.00 289 HIS A N 1
ATOM 2304 C CA . HIS A 1 289 ? 14.579 -3.892 -32.668 1.00 91.00 289 HIS A CA 1
ATOM 2305 C C . HIS A 1 289 ? 14.224 -4.447 -31.286 1.00 91.00 289 HIS A C 1
ATOM 2307 O O . HIS A 1 289 ? 15.071 -4.503 -30.397 1.00 91.00 289 HIS A O 1
ATOM 2313 N N . GLN A 1 290 ? 12.954 -4.824 -31.118 1.00 86.25 290 GLN A N 1
ATOM 2314 C CA . GLN A 1 290 ? 12.378 -5.204 -29.830 1.00 86.25 290 GLN A CA 1
ATOM 2315 C C . GLN A 1 290 ? 13.181 -6.306 -29.126 1.00 86.25 290 GLN A C 1
ATOM 2317 O O . GLN A 1 290 ? 13.569 -6.106 -27.985 1.00 86.25 290 GLN A O 1
ATOM 2322 N N . GLU A 1 291 ? 13.535 -7.387 -29.825 1.00 87.25 291 GLU A N 1
ATOM 2323 C CA . GLU A 1 291 ? 14.347 -8.486 -29.273 1.00 87.25 291 GLU A CA 1
ATOM 2324 C C . GLU A 1 291 ? 15.688 -7.989 -28.696 1.00 87.25 291 GLU A C 1
ATOM 2326 O O . GLU A 1 291 ? 16.059 -8.305 -27.570 1.00 87.25 291 GLU A O 1
ATOM 2331 N N . LYS A 1 292 ? 16.406 -7.122 -29.425 1.00 86.12 292 LYS A N 1
ATOM 2332 C CA . LYS A 1 292 ? 17.674 -6.549 -28.938 1.00 86.12 292 LYS A CA 1
ATOM 2333 C C . LYS A 1 292 ? 17.483 -5.553 -27.808 1.00 86.12 292 LYS A C 1
ATOM 2335 O O . LYS A 1 292 ? 18.354 -5.429 -26.951 1.00 86.12 292 LYS A O 1
ATOM 2340 N N . PHE A 1 293 ? 16.372 -4.831 -27.804 1.00 85.00 293 PHE A N 1
ATOM 2341 C CA . PHE A 1 293 ? 16.042 -3.934 -26.709 1.00 85.00 293 PHE A CA 1
ATOM 2342 C C . PHE A 1 293 ? 15.682 -4.715 -25.434 1.00 85.00 293 PHE A C 1
ATOM 2344 O O . PHE A 1 293 ? 16.094 -4.323 -24.346 1.00 85.00 293 PHE A O 1
ATOM 2351 N N . GLU A 1 294 ? 14.997 -5.852 -25.566 1.00 83.38 294 GLU A N 1
ATOM 2352 C CA . GLU A 1 294 ? 14.717 -6.785 -24.471 1.00 83.38 294 GLU A CA 1
ATOM 2353 C C . GLU A 1 294 ? 16.010 -7.393 -23.900 1.00 83.38 294 GLU A C 1
ATOM 2355 O O . GLU A 1 294 ? 16.175 -7.399 -22.681 1.00 83.38 294 GLU A O 1
ATOM 2360 N N . ASP A 1 295 ? 16.976 -7.778 -24.747 1.00 85.44 295 ASP A N 1
ATOM 2361 C CA . ASP A 1 295 ? 18.315 -8.214 -24.306 1.00 85.44 295 ASP A CA 1
ATOM 2362 C C . ASP A 1 295 ? 19.024 -7.141 -23.455 1.00 85.44 295 ASP A C 1
ATOM 2364 O O . ASP A 1 295 ? 19.646 -7.450 -22.435 1.00 85.44 295 ASP A O 1
ATOM 2368 N N . VAL A 1 296 ? 18.952 -5.868 -23.872 1.00 85.44 296 VAL A N 1
ATOM 2369 C CA . VAL A 1 296 ? 19.542 -4.733 -23.136 1.00 85.44 296 VAL A CA 1
ATOM 2370 C C . VAL A 1 296 ? 18.878 -4.563 -21.776 1.00 85.44 296 VAL A C 1
ATOM 2372 O O . VAL A 1 296 ? 19.574 -4.447 -20.769 1.00 85.44 296 VAL A O 1
ATOM 2375 N N . ILE A 1 297 ? 17.545 -4.602 -21.733 1.00 81.62 297 ILE A N 1
ATOM 2376 C CA . ILE A 1 297 ? 16.785 -4.513 -20.483 1.00 81.62 297 ILE A CA 1
ATOM 2377 C C . ILE A 1 297 ? 17.137 -5.680 -19.555 1.00 81.62 297 ILE A C 1
ATOM 2379 O O . ILE A 1 297 ? 17.362 -5.464 -18.366 1.00 81.62 297 ILE A O 1
ATOM 2383 N N . SER A 1 298 ? 17.213 -6.906 -20.079 1.00 80.19 298 SER A N 1
ATOM 2384 C CA . SER A 1 298 ? 17.549 -8.091 -19.285 1.00 80.19 298 SER A CA 1
ATOM 2385 C C . SER A 1 298 ? 18.932 -7.968 -18.647 1.00 80.19 298 SER A C 1
ATOM 2387 O O . SER A 1 298 ? 19.084 -8.247 -17.461 1.00 80.19 298 SER A O 1
ATOM 2389 N N . LYS A 1 299 ? 19.932 -7.500 -19.403 1.00 83.56 299 LYS A N 1
ATOM 2390 C CA . LYS A 1 299 ? 21.292 -7.292 -18.885 1.00 83.56 299 LYS A CA 1
ATOM 2391 C C . LYS A 1 299 ? 21.353 -6.187 -17.835 1.00 83.56 299 LYS A C 1
ATOM 2393 O O . LYS A 1 299 ? 21.991 -6.383 -16.807 1.00 83.56 299 LYS A O 1
ATOM 2398 N N . ALA A 1 300 ? 20.661 -5.070 -18.064 1.00 83.44 300 ALA A N 1
ATOM 2399 C CA . ALA A 1 300 ? 20.588 -3.967 -17.107 1.00 83.44 300 ALA A CA 1
ATOM 2400 C C . ALA A 1 300 ? 19.951 -4.402 -15.774 1.00 83.44 300 ALA A C 1
ATOM 2402 O O . ALA A 1 300 ? 20.423 -4.045 -14.697 1.00 83.44 300 ALA A O 1
ATOM 2403 N N . ARG A 1 301 ? 18.900 -5.229 -15.841 1.00 75.19 301 ARG A N 1
ATOM 2404 C CA . ARG A 1 301 ? 18.257 -5.821 -14.658 1.00 75.19 301 ARG A CA 1
ATOM 2405 C C . ARG A 1 301 ? 19.193 -6.756 -13.903 1.00 75.19 301 ARG A C 1
ATOM 2407 O O . ARG A 1 301 ? 19.290 -6.648 -12.684 1.00 75.19 301 ARG A O 1
ATOM 2414 N N . ASP A 1 302 ? 19.887 -7.640 -14.617 1.00 76.75 302 ASP A N 1
ATOM 2415 C CA . ASP A 1 302 ? 20.868 -8.548 -14.021 1.00 76.75 302 ASP A CA 1
ATOM 2416 C C . ASP A 1 302 ? 22.011 -7.773 -13.345 1.00 76.75 302 ASP A C 1
ATOM 2418 O O . ASP A 1 302 ? 22.422 -8.126 -12.242 1.00 76.75 302 ASP A O 1
ATOM 2422 N N . GLU A 1 303 ? 22.504 -6.698 -13.964 1.00 79.88 303 GLU A N 1
ATOM 2423 C CA . GLU A 1 303 ? 23.542 -5.836 -13.393 1.00 79.88 303 GLU A CA 1
ATOM 2424 C C . GLU A 1 303 ? 23.101 -5.200 -12.070 1.00 79.88 303 GLU A C 1
ATOM 2426 O O . GLU A 1 303 ? 23.811 -5.306 -11.066 1.00 79.88 303 GLU A O 1
ATOM 2431 N N . ILE A 1 304 ? 21.900 -4.614 -12.041 1.00 74.62 304 ILE A N 1
ATOM 2432 C CA . ILE A 1 304 ? 21.337 -4.022 -10.823 1.00 74.62 304 ILE A CA 1
ATOM 2433 C C . ILE A 1 304 ? 21.154 -5.090 -9.753 1.00 74.62 304 ILE A C 1
ATOM 2435 O O . ILE A 1 304 ? 21.672 -4.932 -8.649 1.00 74.62 304 ILE A O 1
ATOM 2439 N N . TYR A 1 305 ? 20.525 -6.215 -10.096 1.00 71.38 305 TYR A N 1
ATOM 2440 C CA . TYR A 1 305 ? 20.346 -7.337 -9.179 1.00 71.38 305 TYR A CA 1
ATOM 2441 C C . TYR A 1 305 ? 21.679 -7.827 -8.590 1.00 71.38 305 TYR A C 1
ATOM 2443 O O . TYR A 1 305 ? 21.766 -8.094 -7.392 1.00 71.38 305 TYR A O 1
ATOM 2451 N N . PHE A 1 306 ? 22.749 -7.918 -9.390 1.00 69.12 306 PHE A N 1
ATOM 2452 C CA . PHE A 1 306 ? 24.061 -8.312 -8.870 1.00 69.12 306 PHE A CA 1
ATOM 2453 C C . PHE A 1 306 ? 24.702 -7.257 -7.985 1.00 69.12 306 PHE A C 1
ATOM 2455 O O . PHE A 1 306 ? 25.347 -7.637 -7.009 1.00 69.12 306 PHE A O 1
ATOM 2462 N N . SER A 1 307 ? 24.519 -5.973 -8.282 1.00 69.31 307 SER A N 1
ATOM 2463 C CA . SER A 1 307 ? 25.040 -4.907 -7.430 1.00 69.31 307 SER A CA 1
ATOM 2464 C C . SER A 1 307 ? 24.398 -4.913 -6.035 1.00 69.31 307 SER A C 1
ATOM 2466 O O . SER A 1 307 ? 25.126 -4.888 -5.048 1.00 69.31 307 SER A O 1
ATOM 2468 N N . GLU A 1 308 ? 23.076 -5.104 -5.945 1.00 66.38 308 GLU A N 1
ATOM 2469 C CA . GLU A 1 308 ? 22.329 -5.172 -4.675 1.00 66.38 308 GLU A CA 1
ATOM 2470 C C . GLU A 1 308 ? 22.663 -6.430 -3.852 1.00 66.38 308 GLU A C 1
ATOM 2472 O O . GLU A 1 308 ? 22.554 -6.445 -2.632 1.00 66.38 308 GLU A O 1
ATOM 2477 N N . LEU A 1 309 ? 23.089 -7.521 -4.500 1.00 61.00 309 LEU A N 1
ATOM 2478 C CA . LEU A 1 309 ? 23.531 -8.735 -3.801 1.00 61.00 309 LEU A CA 1
ATOM 2479 C C . LEU A 1 309 ? 24.960 -8.652 -3.246 1.00 61.00 309 LEU A C 1
ATOM 2481 O O . LEU A 1 309 ? 25.368 -9.560 -2.503 1.00 61.00 309 LEU A O 1
ATOM 2485 N N . HIS A 1 310 ? 25.740 -7.667 -3.696 1.00 54.38 310 HIS A N 1
ATOM 2486 C CA . HIS A 1 310 ? 27.154 -7.510 -3.369 1.00 54.38 310 HIS A CA 1
ATOM 2487 C C . HIS A 1 310 ? 27.424 -6.538 -2.212 1.00 54.38 310 HIS A C 1
ATOM 2489 O O . HIS A 1 310 ? 28.502 -6.664 -1.609 1.00 54.38 310 HIS A O 1
ATOM 2495 N N . GLU A 1 311 ? 26.481 -5.640 -1.920 1.00 47.75 311 GLU A N 1
ATOM 2496 C CA . GLU A 1 311 ? 26.405 -4.848 -0.681 1.00 47.75 311 GLU A CA 1
ATOM 2497 C C . GLU A 1 311 ? 25.927 -5.703 0.507 1.00 47.75 311 GLU A C 1
ATOM 2499 O O . GLU A 1 311 ? 26.498 -5.513 1.606 1.00 47.75 311 GLU A O 1
#

Secondary structure (DSSP, 8-state):
-HHHHHHHHHHHHHHHHHHHHT-HHHHHHH-HHHHHHHHHHHHHHHHHHHHHHHHHHHTT-----SB-GGGS--SS--------------------SHHHHHHHHHHHHHHSPBPPGGGGSHHHHHHHHHHHHHHHHHHHHHHT----GGGGT--TT--HHHHHHHHHHHHHHTT-EETTTTEE-SS---SB--BPPPPP----PPPHHHHHHHHHHHHHHHHHHHS--TTHHHH-HHHHHHHHHHHHHTTEEEEE-TTS-EEEEE-STT---EESSTHHHHHHHHHH-HHHHHHHHHHHHHHHHHHHTT-

InterPro domains:
  IPR007042 SERRATE/Ars2 , C-terminal [PF04959] (201-306)
  IPR013087 Zinc finger C2H2-type [PS00028] (266-289)
  IPR013087 Zinc finger C2H2-type [PS50157] (264-294)
  IPR039727 SERRATE/Ars2 [PTHR13165] (117-307)

Radius of gyration: 28.85 Å; chains: 1; bounding box: 90×63×80 Å

Foldseek 3Di:
DVVVVVVVVVVVLVVVLVVCVPDPVNCCVFQLVNLVVLLLQQLVQLQVQLVVQVVCVVVVNHDLQQAAPVPDDDPDDPDDDDDDDDDDDDDDDPDDPPPVVVVVSVVSVVPAAAFDQCCLDQVNQVVLLLLLLLLCLQQCVVSVNPDDCSVVVNDPPADGPRNSSSSCSSCQHNQVDLLRVLDRDSHHHHTGHYDYDPDDPDPDPQDPVNVVSVVVSVVSSVCVSPDDRPSVVSSVVVQLVVQLLVLLCVQWDWDQDPVRQTWTFGNDPPGGDIDNDSVVSLVVCVPPVVVVSVVSSVVSSVVSSSVVSSD

Sequence (311 aa):
IQNIKQNTFVRRKEVTLRLRKMNTGLRDKYDPSNLEAAMQRRNKKAKVIAKGLLEDLQNGTLDLSPLSAEGLPSSGNIGGIDNTSEDDTNAGLNRRKNGRSNARKSEVHSAAPRAPFICSEPERVLKDIEQGCSLIRKLDAENGIEENLLSENKVKGIEGVELLDVVITYLWRVLAIDYYGMTKSMEHSKGFRHIRVGSLNNNKEKSAEEVIWEEKLDSTWQARLHGMDPLEPMLVRERLEAVIEEASYHYIRKICDKKYEWKYGCGIPGCAKLFRAPEFLRKHLRGKHQEKFEDVISKA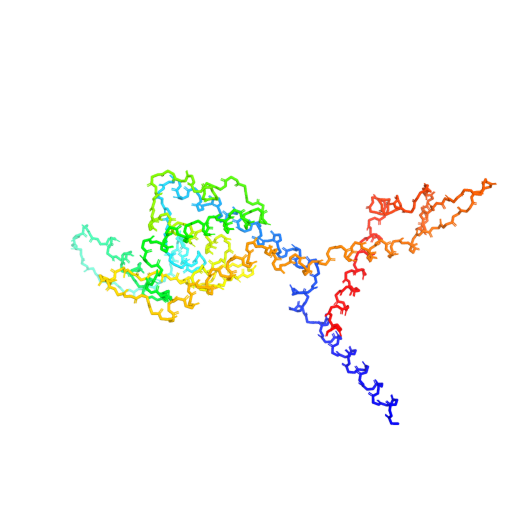RDEIYFSELHE

Organism: Taxus chinensis (NCBI:txid29808)

pLDDT: mean 78.62, std 18.82, range [29.05, 98.19]